Protein AF-A0A7S7SR92-F1 (afdb_monomer_lite)

Structure (mmCIF, N/CA/C/O backbone):
data_AF-A0A7S7SR92-F1
#
_entry.id   AF-A0A7S7SR92-F1
#
loop_
_atom_site.group_PDB
_atom_site.id
_atom_site.type_symbol
_atom_site.label_atom_id
_atom_site.label_alt_id
_atom_site.label_comp_id
_atom_site.label_asym_id
_atom_site.label_entity_id
_atom_site.label_seq_id
_atom_site.pdbx_PDB_ins_code
_atom_site.Cartn_x
_atom_site.Cartn_y
_atom_site.Cartn_z
_atom_site.occupancy
_atom_site.B_iso_or_equiv
_atom_site.auth_seq_id
_atom_site.auth_comp_id
_atom_site.auth_asym_id
_atom_site.auth_atom_id
_atom_site.pdbx_PDB_model_num
ATOM 1 N N . MET A 1 1 ? 98.513 7.587 10.057 1.00 36.66 1 MET A N 1
ATOM 2 C CA . MET A 1 1 ? 97.809 8.837 10.403 1.00 36.66 1 MET A CA 1
ATOM 3 C C . MET A 1 1 ? 96.550 8.837 9.560 1.00 36.66 1 MET A C 1
ATOM 5 O O . MET A 1 1 ? 96.673 8.904 8.348 1.00 36.66 1 MET A O 1
ATOM 9 N N . ASP A 1 2 ? 95.490 8.238 10.099 1.00 38.75 2 ASP A N 1
ATOM 10 C CA . ASP A 1 2 ? 94.336 8.940 10.710 1.00 38.75 2 ASP A CA 1
ATOM 11 C C . ASP A 1 2 ? 93.516 9.697 9.645 1.00 38.75 2 ASP A C 1
ATOM 13 O O . ASP A 1 2 ? 94.085 10.437 8.859 1.00 38.75 2 ASP A O 1
ATOM 17 N N . ALA A 1 3 ? 92.196 9.577 9.529 1.00 37.59 3 ALA A N 1
ATOM 18 C CA . ALA A 1 3 ? 91.208 9.041 10.450 1.00 37.59 3 ALA A CA 1
ATOM 19 C C . ALA A 1 3 ? 89.972 8.504 9.698 1.00 37.59 3 ALA A C 1
ATOM 21 O O . ALA A 1 3 ? 89.700 8.818 8.541 1.00 37.59 3 ALA A O 1
ATOM 22 N N . SER A 1 4 ? 89.251 7.676 10.438 1.00 43.16 4 SER A N 1
ATOM 23 C CA . SER A 1 4 ? 87.912 7.122 10.262 1.00 43.16 4 SER A CA 1
ATOM 24 C C . SER A 1 4 ? 86.845 8.022 9.617 1.00 43.16 4 SER A C 1
ATOM 26 O O . SER A 1 4 ? 86.692 9.184 9.971 1.00 43.16 4 SER A O 1
ATOM 28 N N . HIS A 1 5 ? 85.954 7.406 8.825 1.00 39.53 5 HIS A N 1
ATOM 29 C CA . HIS A 1 5 ? 84.510 7.619 8.994 1.00 39.53 5 HIS A CA 1
ATOM 30 C C . HIS A 1 5 ? 83.666 6.479 8.391 1.00 39.53 5 HIS A C 1
ATOM 32 O O . HIS A 1 5 ? 83.745 6.157 7.211 1.00 39.53 5 HIS A O 1
ATOM 38 N N . ILE A 1 6 ? 82.841 5.873 9.247 1.00 47.59 6 ILE A N 1
ATOM 39 C CA . ILE A 1 6 ? 81.817 4.856 8.962 1.00 47.59 6 ILE A CA 1
ATOM 40 C C . ILE A 1 6 ? 80.535 5.548 8.466 1.00 47.59 6 ILE A C 1
ATOM 42 O O . ILE A 1 6 ? 80.177 6.575 9.047 1.00 47.59 6 ILE A O 1
ATOM 46 N N . LYS A 1 7 ? 79.809 4.952 7.496 1.00 38.38 7 LYS A N 1
ATOM 47 C CA . LYS A 1 7 ? 78.319 4.901 7.414 1.00 38.38 7 LYS A CA 1
ATOM 48 C C . LYS A 1 7 ? 77.835 4.084 6.198 1.00 38.38 7 LYS A C 1
ATOM 50 O O . LYS A 1 7 ? 78.179 4.388 5.066 1.00 38.38 7 LYS A O 1
ATOM 55 N N . SER A 1 8 ? 77.245 2.908 6.452 1.00 38.06 8 SER A N 1
ATOM 56 C CA . SER A 1 8 ? 75.808 2.562 6.291 1.00 38.06 8 SER A CA 1
ATOM 57 C C . SER A 1 8 ? 75.295 2.630 4.842 1.00 38.06 8 SER A C 1
ATOM 59 O O . SER A 1 8 ? 75.105 3.708 4.302 1.00 38.06 8 SER A O 1
ATOM 61 N N . SER A 1 9 ? 75.148 1.503 4.140 1.00 46.69 9 SER A N 1
ATOM 62 C CA . SER A 1 9 ? 73.920 0.682 4.094 1.00 46.69 9 SER A CA 1
ATOM 63 C C . SER A 1 9 ? 72.642 1.481 3.821 1.00 46.69 9 SER A C 1
ATOM 65 O O . SER A 1 9 ? 71.982 1.913 4.765 1.00 46.69 9 SER A O 1
ATOM 67 N N . THR A 1 10 ? 72.214 1.497 2.558 1.00 42.06 10 THR A N 1
ATOM 68 C CA . THR A 1 10 ? 70.801 1.690 2.205 1.00 42.06 10 THR A CA 1
ATOM 69 C C . THR A 1 10 ? 70.461 0.839 0.983 1.00 42.06 10 THR A C 1
ATOM 71 O O . THR A 1 10 ? 70.752 1.180 -0.159 1.00 42.06 10 THR A O 1
ATOM 74 N N . ARG A 1 11 ? 69.873 -0.335 1.246 1.00 43.94 11 ARG A N 1
ATOM 75 C CA . ARG A 1 11 ? 69.051 -1.075 0.284 1.00 43.94 11 ARG A CA 1
ATOM 76 C C . ARG A 1 11 ? 67.765 -0.274 0.090 1.00 43.94 11 ARG A C 1
ATOM 78 O O . ARG A 1 11 ? 66.856 -0.413 0.907 1.00 43.94 11 ARG A O 1
ATOM 85 N N . ASP A 1 12 ? 67.666 0.506 -0.979 1.00 39.56 12 ASP A N 1
ATOM 86 C CA . ASP A 1 12 ? 66.383 1.094 -1.356 1.00 39.56 12 ASP A CA 1
ATOM 87 C C . ASP A 1 12 ? 65.562 0.099 -2.175 1.00 39.56 12 ASP A C 1
ATOM 89 O O . ASP A 1 12 ? 65.771 -0.165 -3.358 1.00 39.56 12 ASP A O 1
ATOM 93 N N . ARG A 1 13 ? 64.612 -0.500 -1.456 1.00 45.62 13 ARG A N 1
ATOM 94 C CA . ARG A 1 13 ? 63.480 -1.254 -1.978 1.00 45.62 13 ARG A CA 1
ATOM 95 C C . ARG A 1 13 ? 62.576 -0.302 -2.762 1.00 45.62 13 ARG A C 1
ATOM 97 O O . ARG A 1 13 ? 61.814 0.454 -2.166 1.00 45.62 13 ARG A O 1
ATOM 104 N N . ALA A 1 14 ? 62.565 -0.420 -4.081 1.00 49.31 14 ALA A N 1
ATOM 105 C CA . ALA A 1 14 ? 61.480 0.104 -4.904 1.00 49.31 14 ALA A CA 1
ATOM 106 C C . ALA A 1 14 ? 61.031 -0.962 -5.913 1.00 49.31 14 ALA A C 1
ATOM 108 O O . ALA A 1 14 ? 61.548 -1.035 -7.021 1.00 49.31 14 ALA A O 1
ATOM 109 N N . PRO A 1 15 ? 60.089 -1.835 -5.511 1.00 46.31 15 PRO A N 1
ATOM 110 C CA . PRO A 1 15 ? 58.964 -2.079 -6.421 1.00 46.31 15 PRO A CA 1
ATOM 111 C C . PRO A 1 15 ? 57.595 -2.076 -5.721 1.00 46.31 15 PRO A C 1
ATOM 113 O O . PRO A 1 15 ? 56.576 -2.327 -6.353 1.00 46.31 15 PRO A O 1
ATOM 116 N N . PHE A 1 16 ? 57.529 -1.774 -4.420 1.00 45.47 16 PHE A N 1
ATOM 117 C CA . PHE A 1 16 ? 56.284 -1.936 -3.657 1.00 45.47 16 PHE A CA 1
ATOM 118 C C . PHE A 1 16 ? 55.274 -0.789 -3.839 1.00 45.47 16 PHE A C 1
ATOM 120 O O . PHE A 1 16 ? 54.090 -0.967 -3.578 1.00 45.47 16 PHE A O 1
ATOM 127 N N . LYS A 1 17 ? 55.711 0.388 -4.312 1.00 43.69 17 LYS A N 1
ATOM 128 C CA . LYS A 1 17 ? 54.824 1.556 -4.466 1.00 43.69 17 LYS A CA 1
ATOM 129 C C . LYS A 1 17 ? 54.039 1.571 -5.783 1.00 43.69 17 LYS A C 1
ATOM 131 O O . LYS A 1 17 ? 52.945 2.119 -5.800 1.00 43.69 17 LYS A O 1
ATOM 136 N N . LEU A 1 18 ? 54.527 0.929 -6.853 1.00 44.00 18 LEU A N 1
ATOM 137 C CA . LEU A 1 18 ? 53.783 0.871 -8.122 1.00 44.00 18 LEU A CA 1
ATOM 138 C C . LEU A 1 18 ? 52.602 -0.112 -8.064 1.00 44.00 18 LEU A C 1
ATOM 140 O O . LEU A 1 18 ? 51.533 0.196 -8.582 1.00 44.00 18 LEU A O 1
ATOM 144 N N . GLY A 1 19 ? 52.761 -1.258 -7.390 1.00 43.12 19 GLY A N 1
ATOM 145 C CA . GLY A 1 19 ? 51.694 -2.261 -7.268 1.00 43.12 19 GLY A CA 1
ATOM 146 C C . GLY A 1 19 ? 50.485 -1.770 -6.464 1.00 43.12 19 GLY A C 1
ATOM 147 O O . GLY A 1 19 ? 49.347 -2.046 -6.831 1.00 43.12 19 GLY A O 1
ATOM 148 N N . VAL A 1 20 ? 50.720 -0.975 -5.415 1.00 50.72 20 VAL A N 1
ATOM 149 C CA . VAL A 1 20 ? 49.649 -0.396 -4.586 1.00 50.72 20 VAL A CA 1
ATOM 150 C C . VAL A 1 20 ? 48.894 0.707 -5.334 1.00 50.72 20 VAL A C 1
ATOM 152 O O . VAL A 1 20 ? 47.673 0.774 -5.239 1.00 50.72 20 VAL A O 1
ATOM 155 N N . ILE A 1 21 ? 49.586 1.527 -6.133 1.00 51.56 21 ILE A N 1
ATOM 156 C CA . ILE A 1 21 ? 48.940 2.577 -6.938 1.00 51.56 21 ILE A CA 1
ATOM 157 C C . ILE A 1 21 ? 48.104 1.964 -8.071 1.00 51.56 21 ILE A C 1
ATOM 159 O O . ILE A 1 21 ? 46.996 2.431 -8.323 1.00 51.56 21 ILE A O 1
ATOM 163 N N . LEU A 1 22 ? 48.570 0.881 -8.704 1.00 45.84 22 LEU A N 1
ATOM 164 C CA . LEU A 1 22 ? 47.806 0.188 -9.748 1.00 45.84 22 LEU A CA 1
ATOM 165 C C . LEU A 1 22 ? 46.577 -0.550 -9.178 1.00 45.84 22 LEU A C 1
ATOM 167 O O . LEU A 1 22 ? 45.514 -0.536 -9.795 1.00 45.84 22 LEU A O 1
ATOM 171 N N . ALA A 1 23 ? 46.692 -1.135 -7.979 1.00 50.59 23 ALA A N 1
ATOM 172 C CA . ALA A 1 23 ? 45.567 -1.757 -7.278 1.00 50.59 23 ALA A CA 1
ATOM 173 C C . ALA A 1 23 ? 44.529 -0.724 -6.800 1.00 50.59 23 ALA A C 1
ATOM 175 O O . ALA A 1 23 ? 43.332 -0.977 -6.914 1.00 50.59 23 ALA A O 1
ATOM 176 N N . LEU A 1 24 ? 44.960 0.460 -6.340 1.00 46.41 24 LEU A N 1
ATOM 177 C CA . LEU A 1 24 ? 44.044 1.565 -6.033 1.00 46.41 24 LEU A CA 1
ATOM 178 C C . LEU A 1 24 ? 43.385 2.130 -7.293 1.00 46.41 24 LEU A C 1
ATOM 180 O O . LEU A 1 24 ? 42.192 2.395 -7.265 1.00 46.41 24 LEU A O 1
ATOM 184 N N . ALA A 1 25 ? 44.107 2.269 -8.407 1.00 49.09 25 ALA A N 1
ATOM 185 C CA . ALA A 1 25 ? 43.519 2.729 -9.664 1.00 49.09 25 ALA A CA 1
ATOM 186 C C . ALA A 1 25 ? 42.473 1.736 -10.204 1.00 49.09 25 ALA A C 1
ATOM 188 O O . ALA A 1 25 ? 41.423 2.164 -10.672 1.00 49.09 25 ALA A O 1
ATOM 189 N N . LEU A 1 26 ? 42.701 0.423 -10.073 1.00 46.62 26 LEU A N 1
ATOM 190 C CA . LEU A 1 26 ? 41.720 -0.608 -10.435 1.00 46.62 26 LEU A CA 1
ATOM 191 C C . LEU A 1 26 ? 40.552 -0.711 -9.441 1.00 46.62 26 LEU A C 1
ATOM 193 O O . LEU A 1 26 ? 39.445 -1.022 -9.865 1.00 46.62 26 LEU A O 1
ATOM 197 N N . LEU A 1 27 ? 40.747 -0.396 -8.157 1.00 44.44 27 LEU A N 1
ATOM 198 C CA . LEU A 1 27 ? 39.650 -0.243 -7.189 1.00 44.44 27 LEU A CA 1
ATOM 199 C C . LEU A 1 27 ? 38.845 1.041 -7.423 1.00 44.44 27 LEU A C 1
ATOM 201 O O . LEU A 1 27 ? 37.636 1.036 -7.226 1.00 44.44 27 LEU A O 1
ATOM 205 N N . ILE A 1 28 ? 39.479 2.114 -7.897 1.00 45.03 28 ILE A N 1
ATOM 206 C CA . ILE A 1 28 ? 38.801 3.365 -8.250 1.00 45.03 28 ILE A CA 1
ATOM 207 C C . ILE A 1 28 ? 38.055 3.207 -9.580 1.00 45.03 28 ILE A C 1
ATOM 209 O O . ILE A 1 28 ? 36.919 3.646 -9.657 1.00 45.03 28 ILE A O 1
ATOM 213 N N . LEU A 1 29 ? 38.606 2.512 -10.585 1.00 40.62 29 LEU A N 1
ATOM 214 C CA . LEU A 1 29 ? 37.919 2.207 -11.855 1.00 40.62 29 LEU A CA 1
ATOM 215 C C . LEU A 1 29 ? 36.874 1.081 -11.734 1.00 40.62 29 LEU A C 1
ATOM 217 O O . LEU A 1 29 ? 35.829 1.149 -12.379 1.00 40.62 29 LEU A O 1
ATOM 221 N N . GLY A 1 30 ? 37.123 0.063 -10.906 1.00 33.78 30 GLY A N 1
ATOM 222 C CA . GLY A 1 30 ? 36.162 -1.000 -10.588 1.00 33.78 30 GLY A CA 1
ATOM 223 C C . GLY A 1 30 ? 35.045 -0.524 -9.656 1.00 33.78 30 GLY A C 1
ATOM 224 O O . GLY A 1 30 ? 33.891 -0.894 -9.848 1.00 33.78 30 GLY A O 1
ATOM 225 N N . GLY A 1 31 ? 35.366 0.370 -8.715 1.00 31.25 31 GLY A N 1
ATOM 226 C CA . GLY A 1 31 ? 34.405 1.077 -7.867 1.00 31.25 31 GLY A CA 1
ATOM 227 C C . GLY A 1 31 ? 33.591 2.123 -8.632 1.00 31.25 31 GLY A C 1
ATOM 228 O O . GLY A 1 31 ? 32.396 2.241 -8.389 1.00 31.25 31 GLY A O 1
ATOM 229 N N . PHE A 1 32 ? 34.176 2.795 -9.634 1.00 32.97 32 PHE A N 1
ATOM 230 C CA . PHE A 1 32 ? 33.434 3.684 -10.543 1.00 32.97 32 PHE A CA 1
ATOM 231 C C . PHE A 1 32 ? 32.440 2.939 -11.441 1.00 32.97 32 PHE A C 1
ATOM 233 O O . PHE A 1 32 ? 31.473 3.537 -11.894 1.00 32.97 32 PHE A O 1
ATOM 240 N N . ARG A 1 33 ? 32.631 1.634 -11.692 1.00 34.94 33 ARG A N 1
ATOM 241 C CA . ARG A 1 33 ? 31.616 0.812 -12.376 1.00 34.94 33 ARG A CA 1
ATOM 242 C C . ARG A 1 33 ? 30.514 0.285 -11.454 1.00 34.94 33 ARG A C 1
ATOM 244 O O . ARG A 1 33 ? 29.489 -0.144 -11.963 1.00 34.94 33 ARG A O 1
ATOM 251 N N . LEU A 1 34 ? 30.693 0.362 -10.135 1.00 35.59 34 LEU A N 1
ATOM 252 C CA . LEU A 1 34 ? 29.638 0.145 -9.130 1.00 35.59 34 LEU A CA 1
ATOM 253 C C . LEU A 1 34 ? 28.902 1.443 -8.751 1.00 35.59 34 LEU A C 1
ATOM 255 O O . LEU A 1 34 ? 27.940 1.403 -7.993 1.00 35.59 34 LEU A O 1
ATOM 259 N N . TRP A 1 35 ? 29.338 2.569 -9.318 1.00 32.62 35 TRP A N 1
ATOM 260 C CA . TRP A 1 35 ? 28.662 3.864 -9.323 1.00 32.62 35 TRP A CA 1
ATOM 261 C C . TRP A 1 35 ? 28.333 4.239 -10.776 1.00 32.62 35 TRP A C 1
ATOM 263 O O . TRP A 1 35 ? 28.605 5.342 -11.243 1.00 32.62 35 TRP A O 1
ATOM 273 N N . GLN A 1 36 ? 27.797 3.281 -11.542 1.00 33.03 36 GLN A N 1
ATOM 274 C CA . GLN A 1 36 ? 26.943 3.689 -12.647 1.00 33.03 36 GLN A CA 1
ATOM 275 C C . GLN A 1 36 ? 25.767 4.396 -11.985 1.00 33.03 36 GLN A C 1
ATOM 277 O O . GLN A 1 36 ? 25.010 3.753 -11.261 1.00 33.03 36 GLN A O 1
ATOM 282 N N . ASP A 1 37 ? 25.658 5.708 -12.202 1.00 37.25 37 ASP A N 1
ATOM 283 C CA . ASP A 1 37 ? 24.366 6.378 -12.216 1.00 37.25 37 ASP A CA 1
ATOM 284 C C . ASP A 1 37 ? 23.442 5.451 -13.004 1.00 37.25 37 ASP A C 1
ATOM 286 O O . ASP A 1 37 ? 23.566 5.338 -14.231 1.00 37.25 37 ASP A O 1
ATOM 290 N N . GLU A 1 38 ? 22.605 4.685 -12.299 1.00 38.19 38 GLU A N 1
ATOM 291 C CA . GLU A 1 38 ? 21.569 3.933 -12.976 1.00 38.19 38 GLU A CA 1
ATOM 292 C C . GLU A 1 38 ? 20.810 4.971 -13.806 1.00 38.19 38 GLU A C 1
ATOM 294 O O . GLU A 1 38 ? 20.432 6.019 -13.264 1.00 38.19 38 GLU A O 1
ATOM 299 N N . PRO A 1 39 ? 20.654 4.759 -15.128 1.00 34.97 39 PRO A N 1
ATOM 300 C CA . PRO A 1 39 ? 19.880 5.683 -15.940 1.00 34.97 39 PRO A CA 1
ATOM 301 C C . PRO A 1 39 ? 18.544 5.853 -15.234 1.00 34.97 39 PRO A C 1
ATOM 303 O O . PRO A 1 39 ? 17.918 4.844 -14.931 1.00 34.97 39 PRO A O 1
ATOM 306 N N . SER A 1 40 ? 18.160 7.095 -14.918 1.00 41.00 40 SER A N 1
ATOM 307 C CA . SER A 1 40 ? 17.017 7.419 -14.059 1.00 41.00 40 SER A CA 1
ATOM 308 C C . SER A 1 40 ? 15.801 6.564 -14.425 1.00 41.00 40 SER A C 1
ATOM 310 O O . SER A 1 40 ? 15.066 6.883 -15.366 1.00 41.00 40 SER A O 1
ATOM 312 N N . THR A 1 41 ? 15.604 5.453 -13.722 1.00 39.81 41 THR A N 1
ATOM 313 C CA . THR A 1 41 ? 14.540 4.510 -14.044 1.00 39.81 41 THR A CA 1
ATOM 314 C C . THR A 1 41 ? 13.210 5.182 -13.640 1.00 39.81 41 THR A C 1
ATOM 316 O O . THR A 1 41 ? 13.164 6.133 -12.861 1.00 39.81 41 THR A O 1
ATOM 319 N N . GLY A 1 42 ? 12.110 4.903 -14.326 1.00 50.44 42 GLY A N 1
ATOM 320 C CA . GLY A 1 42 ? 10.871 5.683 -14.188 1.00 50.44 42 GLY A CA 1
ATOM 321 C C . GLY A 1 42 ? 10.140 5.443 -12.867 1.00 50.44 42 GLY A C 1
ATOM 322 O O . GLY A 1 42 ? 9.945 4.293 -12.530 1.00 50.44 42 GLY A O 1
ATOM 323 N N . GLY A 1 43 ? 9.689 6.506 -12.181 1.00 61.00 43 GLY A N 1
ATOM 324 C CA . GLY A 1 43 ? 8.832 6.469 -10.978 1.00 61.00 43 GLY A CA 1
ATOM 325 C C . GLY A 1 43 ? 7.734 5.391 -10.988 1.00 61.00 43 GLY A C 1
ATOM 326 O O . GLY A 1 43 ? 7.113 5.170 -12.024 1.00 61.00 43 GLY A O 1
ATOM 327 N N . ALA A 1 44 ? 7.439 4.781 -9.833 1.00 76.25 44 ALA A N 1
ATOM 328 C CA . ALA A 1 44 ? 6.291 3.899 -9.638 1.00 76.25 44 ALA A CA 1
ATOM 329 C C . ALA A 1 44 ? 5.231 4.601 -8.783 1.00 76.25 44 ALA A C 1
ATOM 331 O O . ALA A 1 44 ? 5.553 5.252 -7.787 1.00 76.25 44 ALA A O 1
ATOM 332 N N . VAL A 1 45 ? 3.967 4.450 -9.167 1.00 80.50 45 VAL A N 1
ATOM 333 C CA . VAL A 1 45 ? 2.808 4.839 -8.362 1.00 80.50 45 VAL A CA 1
ATOM 334 C C . VAL A 1 45 ? 2.536 3.731 -7.355 1.00 80.50 45 VAL A C 1
ATOM 336 O O . VAL A 1 45 ? 2.544 2.556 -7.720 1.00 80.50 45 VAL A O 1
ATOM 339 N N . LEU A 1 46 ? 2.299 4.087 -6.093 1.00 83.94 46 LEU A N 1
ATOM 340 C CA . LEU A 1 46 ? 1.984 3.112 -5.052 1.00 83.94 46 LEU A CA 1
ATOM 341 C C . LEU A 1 46 ? 0.483 3.128 -4.772 1.00 83.94 46 LEU A C 1
ATOM 343 O O . LEU A 1 46 ? -0.106 4.182 -4.522 1.00 83.94 46 LEU A O 1
ATOM 347 N N . ASN A 1 47 ? -0.128 1.951 -4.795 1.00 87.44 47 ASN A N 1
ATOM 348 C CA . ASN A 1 47 ? -1.531 1.749 -4.480 1.00 87.44 47 ASN A CA 1
ATOM 349 C C . ASN A 1 47 ? -1.668 0.786 -3.303 1.00 87.44 47 ASN A C 1
ATOM 351 O O . ASN A 1 47 ? -1.026 -0.263 -3.280 1.00 87.44 47 ASN A O 1
ATOM 355 N N . PHE A 1 48 ? -2.532 1.122 -2.355 1.00 90.88 48 PHE A N 1
ATOM 356 C CA . PHE A 1 48 ? -2.754 0.350 -1.139 1.00 90.88 48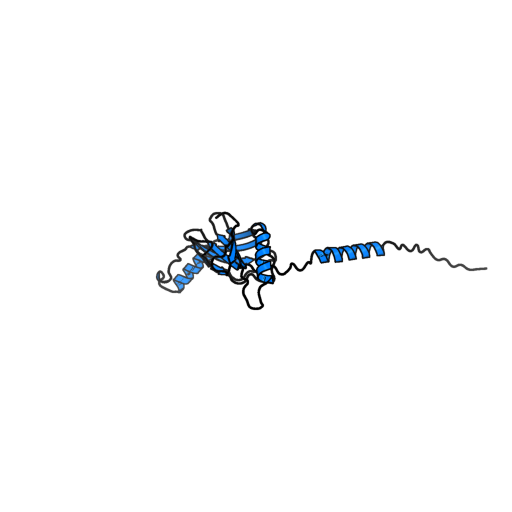 PHE A CA 1
ATOM 357 C C . PHE A 1 48 ? -4.212 -0.064 -1.055 1.00 90.88 48 PHE A C 1
ATOM 359 O O . PHE A 1 48 ? -5.122 0.745 -1.236 1.00 90.88 48 PHE A O 1
ATOM 366 N N . THR A 1 49 ? -4.443 -1.340 -0.793 1.00 93.06 49 THR A N 1
ATOM 367 C CA . THR A 1 49 ? -5.790 -1.900 -0.719 1.00 93.06 49 THR A CA 1
ATOM 368 C C . THR A 1 49 ? -5.815 -3.099 0.219 1.00 93.06 49 THR A C 1
ATOM 370 O O . THR A 1 49 ? -4.772 -3.599 0.647 1.00 93.06 49 THR A O 1
ATOM 373 N N . SER A 1 50 ? -7.011 -3.568 0.549 1.00 94.00 50 SER A N 1
ATOM 374 C CA . SER A 1 50 ? -7.217 -4.716 1.421 1.00 94.00 50 SER A CA 1
ATOM 375 C C . SER A 1 50 ? -8.294 -5.619 0.842 1.00 94.00 50 SER A C 1
ATOM 377 O O . SER A 1 50 ? -9.319 -5.133 0.369 1.00 94.00 50 SER A O 1
ATOM 379 N N . THR A 1 51 ? -8.091 -6.929 0.921 1.00 94.00 51 THR A N 1
ATOM 380 C CA . THR A 1 51 ? -9.154 -7.927 0.740 1.00 94.00 51 THR A CA 1
ATOM 381 C C . THR A 1 51 ? -9.666 -8.450 2.082 1.00 94.00 51 THR A C 1
ATOM 383 O O . THR A 1 51 ? -10.640 -9.196 2.117 1.00 94.00 51 THR A O 1
ATOM 386 N N . VAL A 1 52 ? -9.076 -8.021 3.205 1.00 93.50 52 VAL A N 1
ATOM 387 C CA . VAL A 1 52 ? -9.502 -8.432 4.549 1.00 93.50 52 VAL A CA 1
ATOM 388 C C . VAL A 1 52 ? -10.892 -7.854 4.849 1.00 93.50 52 VAL A C 1
ATOM 390 O O . VAL A 1 52 ? -11.038 -6.626 4.855 1.00 93.50 52 VAL A O 1
ATOM 393 N N . PRO A 1 53 ? -11.912 -8.698 5.091 1.00 91.81 53 PRO A N 1
ATOM 394 C CA . PRO A 1 53 ? -13.269 -8.236 5.369 1.00 91.81 53 PRO A CA 1
ATOM 395 C C . PRO A 1 53 ? -13.351 -7.541 6.731 1.00 91.81 53 PRO A C 1
ATOM 397 O O . PRO A 1 53 ? -12.589 -7.855 7.646 1.00 91.81 53 PRO A O 1
ATOM 400 N N . ASP A 1 54 ? -14.284 -6.596 6.859 1.00 93.25 54 ASP A N 1
ATOM 401 C CA . ASP A 1 54 ? -14.628 -5.892 8.107 1.00 93.25 54 ASP A CA 1
ATOM 402 C C . ASP A 1 54 ? -13.452 -5.194 8.820 1.00 93.25 54 ASP A C 1
ATOM 404 O O . ASP A 1 54 ? -13.485 -4.914 10.028 1.00 93.25 54 ASP A O 1
ATOM 408 N N . LYS A 1 55 ? -12.382 -4.904 8.069 1.00 94.19 55 LYS A N 1
ATOM 409 C CA . LYS A 1 55 ? -11.186 -4.220 8.559 1.00 94.19 55 LYS A CA 1
ATOM 410 C C . LYS A 1 55 ? -10.860 -2.987 7.733 1.00 94.19 55 LYS A C 1
ATOM 412 O O . LYS A 1 55 ? -10.943 -2.976 6.506 1.00 94.19 55 LYS A O 1
ATOM 417 N N . ARG A 1 56 ? -10.410 -1.959 8.443 1.00 93.56 56 ARG A N 1
ATOM 418 C CA . ARG A 1 56 ? -9.673 -0.823 7.901 1.00 93.56 56 ARG A CA 1
ATOM 419 C C . ARG A 1 56 ? -8.210 -0.997 8.279 1.00 93.56 56 ARG A C 1
ATOM 421 O O . ARG A 1 56 ? -7.897 -1.160 9.458 1.00 93.56 56 ARG A O 1
ATOM 428 N N . ILE A 1 57 ? -7.337 -0.945 7.287 1.00 94.25 57 ILE A N 1
ATOM 429 C CA . ILE A 1 57 ? -5.893 -0.916 7.486 1.00 94.25 57 ILE A CA 1
ATOM 430 C C . ILE A 1 57 ? -5.487 0.543 7.650 1.00 94.25 57 ILE A C 1
ATOM 432 O O . ILE A 1 57 ? -5.800 1.361 6.788 1.00 94.25 57 ILE A O 1
ATOM 436 N N . GLU A 1 58 ? -4.811 0.866 8.746 1.00 92.31 58 GLU A N 1
ATOM 437 C CA . GLU A 1 58 ? -4.186 2.172 8.965 1.00 92.31 58 GLU A CA 1
ATOM 438 C C . GLU A 1 58 ? -2.672 1.992 8.936 1.00 92.31 58 GLU A C 1
ATOM 440 O O . GLU A 1 58 ? -2.110 1.335 9.816 1.00 92.31 58 GLU A O 1
ATOM 445 N N . ILE A 1 59 ? -2.010 2.562 7.930 1.00 91.56 59 ILE A N 1
ATOM 446 C CA . ILE A 1 59 ? -0.552 2.507 7.824 1.00 91.56 59 ILE A CA 1
ATOM 447 C C . ILE A 1 59 ? 0.036 3.641 8.660 1.00 91.56 59 ILE A C 1
ATOM 449 O O . ILE A 1 59 ? -0.109 4.812 8.325 1.00 91.56 59 ILE A O 1
ATOM 453 N N . SER A 1 60 ? 0.764 3.283 9.715 1.00 89.75 60 SER A N 1
ATOM 454 C CA . SER A 1 60 ? 1.470 4.239 10.571 1.00 89.75 60 SER A CA 1
ATOM 455 C C . SER A 1 60 ? 2.804 4.677 9.964 1.00 89.75 60 SER A C 1
ATOM 457 O O . SER A 1 60 ? 3.236 5.812 10.154 1.00 89.75 60 SER A O 1
ATOM 459 N N . SER A 1 61 ? 3.498 3.780 9.253 1.00 88.75 61 SER A N 1
ATOM 460 C CA . SER A 1 61 ? 4.692 4.139 8.482 1.00 88.75 61 SER A CA 1
ATOM 461 C C . SER A 1 61 ? 5.002 3.127 7.384 1.00 88.75 61 SER A C 1
ATOM 463 O O . SER A 1 61 ? 4.635 1.955 7.478 1.00 88.75 61 SER A O 1
ATOM 465 N N . ALA A 1 62 ? 5.723 3.591 6.370 1.00 87.75 62 ALA A N 1
ATOM 466 C CA . ALA A 1 62 ? 6.321 2.770 5.331 1.00 87.75 62 ALA A CA 1
ATOM 467 C C . ALA A 1 62 ? 7.749 3.266 5.079 1.00 87.75 62 ALA A C 1
ATOM 469 O O . ALA A 1 62 ? 7.964 4.481 5.030 1.00 87.75 62 ALA A O 1
ATOM 470 N N . ARG A 1 63 ? 8.726 2.361 4.951 1.00 86.62 63 ARG A N 1
ATOM 471 C CA . ARG A 1 63 ? 10.146 2.709 4.752 1.00 86.62 63 ARG A CA 1
ATOM 472 C C . ARG A 1 63 ? 10.817 1.810 3.725 1.00 86.62 63 ARG A C 1
ATOM 474 O O . ARG A 1 63 ? 10.490 0.628 3.641 1.00 86.62 63 ARG A O 1
ATOM 481 N N . ASP A 1 64 ? 11.748 2.365 2.960 1.00 84.94 64 ASP A N 1
ATOM 482 C CA . ASP A 1 64 ? 12.548 1.609 1.991 1.00 84.94 64 ASP A CA 1
ATOM 483 C C . ASP A 1 64 ? 13.786 0.953 2.631 1.00 84.94 64 ASP A C 1
ATOM 485 O O . ASP A 1 64 ? 14.019 1.045 3.842 1.00 84.94 64 ASP A O 1
ATOM 489 N N . GLN A 1 65 ? 14.621 0.320 1.800 1.00 82.50 65 GLN A N 1
ATOM 490 C CA . GLN A 1 65 ? 15.863 -0.316 2.241 1.00 82.50 65 GLN A CA 1
ATOM 491 C C . GLN A 1 65 ? 16.903 0.619 2.868 1.00 82.50 65 GLN A C 1
ATOM 493 O O . GLN A 1 65 ? 17.752 0.152 3.631 1.00 82.50 65 GLN A O 1
ATOM 498 N N . ALA A 1 66 ? 16.858 1.914 2.555 1.00 81.12 66 ALA A N 1
ATOM 499 C CA . ALA A 1 66 ? 17.714 2.930 3.159 1.00 81.12 66 ALA A CA 1
ATOM 500 C C . ALA A 1 66 ? 17.102 3.500 4.454 1.00 81.12 66 ALA A C 1
ATOM 502 O O . ALA A 1 66 ? 17.715 4.342 5.112 1.00 81.12 66 ALA A O 1
ATOM 503 N N . GLY A 1 67 ? 15.907 3.038 4.839 1.00 82.06 67 GLY A N 1
ATOM 504 C CA . GLY A 1 67 ? 15.144 3.561 5.965 1.00 82.06 67 GLY A CA 1
ATOM 505 C C . GLY A 1 67 ? 14.458 4.893 5.661 1.00 82.06 67 GLY A C 1
ATOM 506 O O . GLY A 1 67 ? 13.943 5.524 6.589 1.00 82.06 67 GLY A O 1
ATOM 507 N N . LEU A 1 68 ? 14.441 5.326 4.396 1.00 81.25 68 LEU A N 1
ATOM 508 C CA . LEU A 1 68 ? 13.767 6.550 3.990 1.00 81.25 68 LEU A CA 1
ATOM 509 C C . LEU A 1 68 ? 12.254 6.333 4.076 1.00 81.25 68 LEU A C 1
ATOM 511 O O . LEU A 1 68 ? 11.744 5.331 3.564 1.00 81.25 68 LEU A O 1
ATOM 515 N N . PRO A 1 69 ? 11.519 7.238 4.744 1.00 78.25 69 PRO A N 1
ATOM 516 C CA . PRO A 1 69 ? 10.079 7.112 4.846 1.00 78.25 69 PRO A CA 1
ATOM 517 C C . PRO A 1 69 ? 9.421 7.406 3.497 1.00 78.25 69 PRO A C 1
ATOM 519 O O . PRO A 1 69 ? 9.763 8.378 2.822 1.00 78.25 69 PRO A O 1
ATOM 522 N 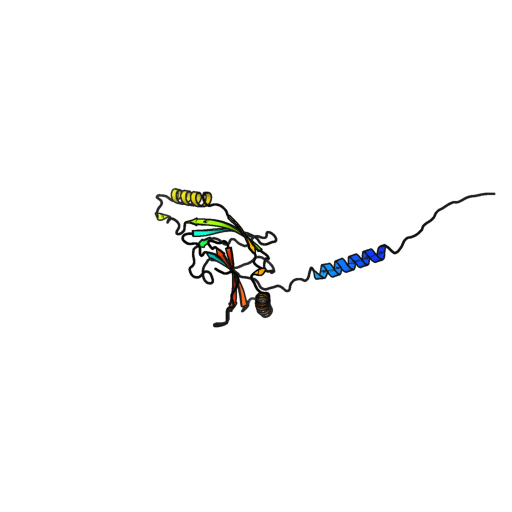N . PHE A 1 70 ? 8.415 6.611 3.149 1.00 74.75 70 PHE A N 1
ATOM 523 C CA . PHE A 1 70 ? 7.419 7.016 2.164 1.00 74.75 70 PHE A CA 1
ATOM 524 C C . PHE A 1 70 ? 6.487 8.062 2.794 1.00 74.75 70 PHE A C 1
ATOM 526 O O . PHE A 1 70 ? 6.374 8.157 4.020 1.00 74.75 70 PHE A O 1
ATOM 533 N N . ALA A 1 71 ? 5.809 8.857 1.962 1.00 67.94 71 ALA A N 1
ATOM 534 C CA . ALA A 1 71 ? 4.757 9.745 2.452 1.00 67.94 71 ALA A CA 1
ATOM 535 C C . ALA A 1 71 ? 3.657 8.946 3.198 1.00 67.94 71 ALA A C 1
ATOM 537 O O . ALA A 1 71 ? 3.559 7.724 3.090 1.00 67.94 71 ALA A O 1
ATOM 538 N N . HIS A 1 72 ? 2.848 9.621 4.014 1.00 67.88 72 HIS A N 1
ATOM 539 C CA . HIS A 1 72 ? 1.848 8.939 4.836 1.00 67.88 72 HIS A CA 1
ATOM 540 C C . HIS A 1 72 ? 0.762 8.303 3.951 1.00 67.88 72 HIS A C 1
ATOM 542 O O . HIS A 1 72 ? 0.059 9.015 3.237 1.00 67.88 72 HIS A O 1
ATOM 548 N N . ALA A 1 73 ? 0.616 6.976 4.012 1.00 65.38 73 ALA A N 1
ATOM 549 C CA . ALA A 1 73 ? -0.321 6.229 3.167 1.00 65.38 73 ALA A CA 1
ATOM 550 C C . ALA A 1 73 ? -1.786 6.321 3.608 1.00 65.38 73 ALA A C 1
ATOM 552 O O . ALA A 1 73 ? -2.684 5.990 2.836 1.00 65.38 73 ALA A O 1
ATOM 553 N N . GLY A 1 74 ? -2.031 6.812 4.826 1.00 80.69 74 GLY A N 1
ATOM 554 C CA . GLY A 1 74 ? -3.373 6.936 5.388 1.00 80.69 74 GLY A CA 1
ATOM 555 C C . GLY A 1 74 ? -3.994 5.571 5.675 1.00 80.69 74 GLY A C 1
ATOM 556 O O . GLY A 1 74 ? -3.301 4.628 6.069 1.00 80.69 74 GLY A O 1
ATOM 557 N N . SER A 1 75 ? -5.305 5.467 5.457 1.00 87.75 75 SER A N 1
ATOM 558 C CA . SER A 1 75 ? -6.050 4.221 5.614 1.00 87.75 75 SER A CA 1
ATOM 559 C C . SER A 1 75 ? -6.933 3.863 4.433 1.00 87.75 75 SER A C 1
ATOM 561 O O . SER A 1 75 ? -7.386 4.705 3.659 1.00 87.75 75 SER A O 1
ATOM 563 N N . PHE A 1 76 ? -7.200 2.565 4.330 1.00 90.81 76 PHE A N 1
ATOM 564 C CA . PHE A 1 76 ? -8.040 1.951 3.310 1.00 90.81 76 PHE A CA 1
ATOM 565 C C . PHE A 1 76 ? -8.803 0.768 3.910 1.00 90.81 76 PHE A C 1
ATOM 567 O O . PHE A 1 76 ? -8.452 0.238 4.965 1.00 90.81 76 PHE A O 1
ATOM 574 N N . HIS A 1 77 ? -9.886 0.375 3.253 1.00 89.44 77 HIS A N 1
ATOM 575 C CA . HIS A 1 77 ? -10.757 -0.722 3.671 1.00 89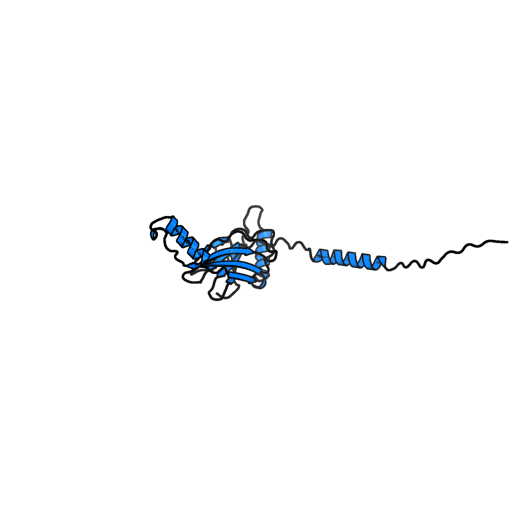.44 77 HIS A CA 1
ATOM 576 C C . HIS A 1 77 ? -10.864 -1.765 2.557 1.00 89.44 77 HIS A C 1
ATOM 578 O O . HIS A 1 77 ? -10.208 -1.649 1.519 1.00 89.44 77 HIS A O 1
ATOM 584 N N . HIS A 1 78 ? -11.664 -2.795 2.815 1.00 90.12 78 HIS A N 1
ATOM 585 C CA . HIS A 1 78 ? -11.944 -3.868 1.875 1.00 90.12 78 HIS A CA 1
ATOM 586 C C . HIS A 1 78 ? -12.331 -3.346 0.478 1.00 90.12 78 HIS A C 1
ATOM 588 O O . HIS A 1 78 ? -13.152 -2.436 0.356 1.00 90.12 78 HIS A O 1
ATOM 594 N N . SER A 1 79 ? -11.767 -3.949 -0.568 1.00 89.50 79 SER A N 1
ATOM 595 C CA . SER A 1 79 ? -12.119 -3.681 -1.960 1.00 89.50 79 SER A CA 1
ATOM 596 C C . SER A 1 79 ? -12.263 -4.984 -2.744 1.00 89.50 79 SER A C 1
ATOM 598 O O . SER A 1 79 ? -11.313 -5.760 -2.834 1.00 89.50 79 SER A O 1
ATOM 600 N N . ASP A 1 80 ? -13.414 -5.160 -3.399 1.00 87.00 80 ASP A N 1
ATOM 601 C CA . ASP A 1 80 ? -13.676 -6.286 -4.312 1.00 87.00 80 ASP A CA 1
ATOM 602 C C . ASP A 1 80 ? -12.793 -6.246 -5.574 1.00 87.00 80 ASP A C 1
ATOM 604 O O . ASP A 1 80 ? -12.661 -7.233 -6.295 1.00 87.00 80 ASP A O 1
ATOM 608 N N . ASN A 1 81 ? -12.185 -5.091 -5.866 1.00 88.31 81 ASN A N 1
ATOM 609 C CA . ASN A 1 81 ? -11.320 -4.885 -7.022 1.00 88.31 81 ASN A CA 1
ATOM 610 C C . ASN A 1 81 ? -9.990 -4.245 -6.588 1.00 88.31 81 ASN A C 1
ATOM 612 O O . ASN A 1 81 ? -9.758 -3.058 -6.835 1.00 88.31 81 ASN A O 1
ATOM 616 N N . PRO A 1 82 ? -9.086 -5.016 -5.958 1.00 85.44 82 PRO A N 1
ATOM 617 C CA . PRO A 1 82 ? -7.868 -4.482 -5.350 1.00 85.44 82 PRO A CA 1
ATOM 618 C C . PRO A 1 82 ? -6.896 -3.850 -6.366 1.00 85.44 82 PRO A C 1
ATOM 620 O O . PRO A 1 82 ? -6.084 -2.997 -6.012 1.00 85.44 82 PRO A O 1
ATOM 623 N N . MET A 1 83 ? -7.002 -4.206 -7.649 1.00 87.06 83 MET A N 1
ATOM 624 C CA . MET A 1 83 ? -6.179 -3.620 -8.715 1.00 87.06 83 MET A CA 1
ATOM 625 C C . MET A 1 83 ? -6.701 -2.271 -9.231 1.00 87.06 83 MET A C 1
ATOM 627 O O . MET A 1 83 ? -5.969 -1.578 -9.933 1.00 87.06 83 MET A O 1
ATOM 631 N N . ASN A 1 84 ? -7.946 -1.886 -8.927 1.00 80.94 84 ASN A N 1
ATOM 632 C CA . ASN A 1 84 ? -8.533 -0.620 -9.396 1.00 80.94 84 ASN A CA 1
ATOM 633 C C . ASN A 1 84 ? -9.236 0.186 -8.286 1.00 80.94 84 ASN A C 1
ATOM 635 O O . ASN A 1 84 ? -9.860 1.204 -8.574 1.00 80.94 84 ASN A O 1
ATOM 639 N N . GLY A 1 85 ? -9.153 -0.267 -7.036 1.00 76.38 85 GLY A N 1
ATOM 640 C CA . GLY A 1 85 ? -9.655 0.423 -5.853 1.00 76.38 85 GLY A CA 1
ATOM 641 C C . GLY A 1 85 ? -8.560 0.670 -4.815 1.00 76.38 85 GLY A C 1
ATOM 642 O O . GLY A 1 85 ? -7.381 0.381 -5.035 1.00 76.38 85 GLY A O 1
ATOM 643 N N . GLY A 1 86 ? -8.978 1.172 -3.654 1.00 80.56 86 GLY A N 1
ATOM 644 C CA . GLY A 1 86 ? -8.099 1.452 -2.520 1.00 80.56 86 GLY A CA 1
ATOM 645 C C . GLY A 1 86 ? -7.656 2.912 -2.432 1.00 80.56 86 GLY A C 1
ATOM 646 O O . GLY A 1 86 ? -8.308 3.813 -2.961 1.00 80.56 86 GLY A O 1
ATOM 647 N N . ALA A 1 87 ? -6.561 3.135 -1.713 1.00 80.38 87 ALA A N 1
ATOM 648 C CA . ALA A 1 87 ? -5.926 4.434 -1.551 1.00 80.38 87 ALA A CA 1
ATOM 649 C C . ALA A 1 87 ? -4.663 4.495 -2.415 1.00 80.38 87 ALA A C 1
ATOM 651 O O . ALA A 1 87 ? -3.769 3.657 -2.296 1.00 80.38 87 ALA A O 1
ATOM 652 N N . THR A 1 88 ? -4.573 5.501 -3.280 1.00 72.06 88 THR A N 1
ATOM 653 C CA . THR A 1 88 ? -3.386 5.737 -4.105 1.00 72.06 88 THR A CA 1
ATOM 654 C C . THR A 1 88 ? -2.534 6.825 -3.475 1.00 72.06 88 THR A C 1
ATOM 656 O O . THR A 1 88 ? -3.034 7.901 -3.143 1.00 72.06 88 THR A O 1
ATOM 659 N N . MET A 1 89 ? -1.232 6.581 -3.368 1.00 66.62 89 MET A N 1
ATOM 660 C CA . MET A 1 89 ? -0.271 7.636 -3.088 1.00 66.62 89 MET A CA 1
ATOM 661 C C . MET A 1 89 ? 0.469 8.027 -4.361 1.00 66.62 89 MET A C 1
ATOM 663 O O . MET A 1 89 ? 1.220 7.239 -4.942 1.00 66.62 89 MET A O 1
ATOM 667 N N . GLY A 1 90 ? 0.306 9.287 -4.752 1.00 51.41 90 GLY A N 1
ATOM 668 C CA . GLY A 1 90 ? 1.231 9.940 -5.666 1.00 51.41 90 GLY A CA 1
ATOM 669 C C . GLY A 1 90 ? 2.478 10.374 -4.899 1.00 51.41 90 GLY A C 1
ATOM 670 O O . GLY A 1 90 ? 2.351 11.036 -3.874 1.00 51.41 90 GLY A O 1
ATOM 671 N N . SER A 1 91 ? 3.658 10.041 -5.426 1.00 46.81 91 SER A N 1
ATOM 672 C CA . SER A 1 91 ? 4.999 10.346 -4.894 1.00 46.81 91 SER A CA 1
ATOM 673 C C . SER A 1 91 ? 5.634 9.206 -4.090 1.00 46.81 91 SER A C 1
ATOM 675 O O . SER A 1 91 ? 5.616 9.178 -2.859 1.00 46.81 91 SER A O 1
ATOM 677 N N . ALA A 1 92 ? 6.270 8.273 -4.805 1.00 45.25 92 ALA A N 1
ATOM 678 C CA . ALA A 1 92 ? 7.451 7.619 -4.254 1.00 45.25 92 ALA A CA 1
ATOM 679 C C . ALA A 1 92 ? 8.554 8.694 -4.095 1.00 45.25 92 ALA A C 1
ATOM 681 O O . ALA A 1 92 ? 8.783 9.455 -5.042 1.00 45.25 92 ALA A O 1
ATOM 682 N N . PRO A 1 93 ? 9.208 8.817 -2.928 1.00 37.75 93 PRO A N 1
ATOM 683 C CA . PRO A 1 93 ? 10.267 9.799 -2.728 1.00 37.75 93 PRO A CA 1
ATOM 684 C C . PRO A 1 93 ? 11.508 9.470 -3.571 1.00 37.75 93 PRO A C 1
ATOM 686 O O . PRO A 1 93 ? 11.949 8.328 -3.609 1.00 37.75 93 PRO A O 1
ATOM 689 N N . GLY A 1 94 ? 12.112 10.508 -4.162 1.00 38.09 94 GLY A N 1
ATOM 690 C CA . GLY A 1 94 ? 13.512 10.508 -4.605 1.00 38.09 94 GLY A CA 1
ATOM 691 C C . GLY A 1 94 ? 13.823 9.784 -5.920 1.00 38.09 94 GLY A C 1
ATOM 692 O O . GLY A 1 94 ? 13.092 8.925 -6.397 1.00 38.09 94 GLY A O 1
ATOM 693 N N . THR A 1 95 ? 14.925 10.194 -6.547 1.00 41.69 95 THR A N 1
ATOM 694 C CA . THR A 1 95 ? 15.510 9.612 -7.766 1.00 41.69 95 THR A CA 1
ATOM 695 C C . THR A 1 95 ? 15.590 8.084 -7.702 1.00 41.69 95 THR A C 1
ATOM 697 O O . THR A 1 95 ? 15.985 7.511 -6.695 1.00 41.69 95 THR A O 1
ATOM 700 N N . PHE A 1 96 ? 15.169 7.446 -8.789 1.00 54.34 96 PHE A N 1
ATOM 701 C CA . PHE A 1 96 ? 14.588 6.111 -8.798 1.00 54.34 96 PHE A CA 1
ATOM 702 C C . PHE A 1 96 ? 15.602 4.961 -8.767 1.00 54.34 96 PHE A C 1
ATOM 704 O O . PHE A 1 96 ? 16.511 4.905 -9.589 1.00 54.34 96 PHE A O 1
ATOM 711 N N . GLY A 1 97 ? 15.321 4.007 -7.881 1.00 55.97 97 GLY A N 1
ATOM 712 C CA . GLY A 1 97 ? 15.629 2.586 -7.994 1.00 55.97 97 GLY A CA 1
ATOM 713 C C . GLY A 1 97 ? 14.469 1.854 -7.318 1.00 55.97 97 GLY A C 1
ATOM 714 O O . GLY A 1 97 ? 14.064 2.233 -6.218 1.00 55.97 97 GLY A O 1
ATOM 715 N N . MET A 1 98 ? 13.853 0.879 -7.987 1.00 71.06 98 MET A N 1
ATOM 716 C CA . MET A 1 98 ? 12.769 0.095 -7.386 1.00 71.06 98 MET A CA 1
ATOM 717 C C . MET A 1 98 ? 13.258 -0.486 -6.048 1.00 71.06 98 MET A C 1
ATOM 719 O O . MET A 1 98 ? 14.298 -1.151 -6.042 1.00 71.06 98 MET A O 1
ATOM 723 N N . PRO A 1 99 ? 12.561 -0.249 -4.921 1.00 75.12 99 PRO A N 1
ATOM 724 C CA . PRO A 1 99 ? 13.058 -0.707 -3.636 1.00 75.12 99 PRO A CA 1
ATOM 725 C C . PRO A 1 99 ? 13.156 -2.231 -3.637 1.00 75.12 99 PRO A C 1
ATOM 727 O O . PRO A 1 99 ? 12.274 -2.929 -4.140 1.00 75.12 99 PRO A O 1
ATOM 730 N N . THR A 1 100 ? 14.220 -2.775 -3.052 1.00 83.69 100 THR A N 1
ATOM 731 C CA . THR A 1 100 ? 14.332 -4.231 -2.887 1.00 83.69 100 THR A CA 1
ATOM 732 C C . THR A 1 100 ? 13.200 -4.739 -1.998 1.00 83.69 100 THR A C 1
ATOM 734 O O . THR A 1 100 ? 12.616 -5.797 -2.252 1.00 83.69 100 THR A O 1
ATOM 737 N N . TRP A 1 101 ? 12.856 -3.957 -0.975 1.00 89.00 101 TRP A N 1
ATOM 738 C CA . TRP A 1 101 ? 11.757 -4.220 -0.062 1.00 89.00 101 TRP A CA 1
ATOM 739 C C . TRP A 1 101 ? 11.174 -2.923 0.500 1.00 89.00 101 TRP A C 1
ATOM 741 O O . TRP A 1 101 ? 11.842 -1.890 0.522 1.00 89.00 101 TRP A O 1
ATOM 751 N N . VAL A 1 102 ? 9.942 -3.004 0.997 1.00 88.62 102 VAL A N 1
ATOM 752 C CA . VAL A 1 102 ? 9.289 -1.949 1.781 1.00 88.62 102 VAL A CA 1
ATOM 753 C C . VAL A 1 102 ? 8.876 -2.526 3.130 1.00 88.62 102 VAL A C 1
ATOM 755 O O . VAL A 1 102 ? 8.248 -3.581 3.188 1.00 88.62 102 VAL A O 1
ATOM 758 N N . GLU A 1 103 ? 9.261 -1.866 4.217 1.00 92.25 103 GLU A N 1
ATOM 759 C CA . GLU A 1 103 ? 8.820 -2.205 5.569 1.00 92.25 103 GLU A CA 1
ATOM 760 C C . GLU A 1 103 ? 7.586 -1.379 5.909 1.00 92.25 103 GLU A C 1
ATOM 762 O O . GLU A 1 103 ? 7.656 -0.150 5.945 1.00 92.25 103 GLU A O 1
ATOM 767 N N . PHE A 1 104 ? 6.469 -2.049 6.171 1.00 93.00 104 PHE A N 1
ATOM 768 C CA . PHE A 1 104 ? 5.238 -1.420 6.630 1.00 93.00 104 PHE A CA 1
ATOM 769 C C . PHE A 1 104 ? 5.084 -1.602 8.126 1.00 93.00 104 PHE A C 1
ATOM 771 O O . PHE A 1 104 ? 5.375 -2.671 8.654 1.00 93.00 104 PHE A O 1
ATOM 778 N N . THR A 1 105 ? 4.559 -0.579 8.790 1.00 94.12 105 THR A N 1
ATOM 779 C CA . THR A 1 105 ? 3.986 -0.688 10.131 1.00 94.12 105 THR A CA 1
ATOM 780 C C . THR A 1 105 ? 2.547 -0.204 10.086 1.00 94.12 105 THR A C 1
ATOM 782 O O . THR A 1 105 ? 2.295 0.904 9.608 1.00 94.12 105 THR A O 1
ATOM 785 N N . TRP A 1 106 ? 1.609 -1.025 10.552 1.00 94.81 106 TRP A N 1
ATOM 786 C CA . TRP A 1 106 ? 0.177 -0.752 10.440 1.00 94.81 106 TRP A CA 1
ATOM 787 C C . TRP A 1 106 ? -0.621 -1.308 11.618 1.00 94.81 106 TRP A C 1
ATOM 789 O O . TRP A 1 106 ? -0.131 -2.118 12.408 1.00 94.81 106 TRP A O 1
ATOM 799 N N . GLN A 1 107 ? -1.878 -0.886 11.699 1.00 95.38 107 GLN A N 1
ATOM 800 C CA . GLN A 1 107 ? -2.890 -1.446 12.589 1.00 95.38 107 GLN A CA 1
ATOM 801 C C . GLN A 1 107 ? -4.121 -1.860 11.782 1.00 95.38 107 GLN A C 1
ATOM 803 O O . GLN A 1 107 ? -4.416 -1.310 10.719 1.00 95.38 107 GLN A O 1
ATOM 808 N N . GLU A 1 108 ? -4.860 -2.831 12.310 1.00 95.50 108 GLU A N 1
ATOM 809 C CA . GLU A 1 108 ? -6.139 -3.279 11.760 1.00 95.50 108 GLU A CA 1
ATOM 810 C C . GLU A 1 108 ? -7.272 -2.841 12.679 1.00 95.50 108 GLU A C 1
ATOM 812 O O . GLU A 1 108 ? -7.408 -3.323 13.806 1.00 95.50 108 GLU A O 1
ATOM 817 N N . LEU A 1 109 ? -8.105 -1.936 12.181 1.00 94.62 109 LEU A N 1
ATOM 818 C CA . LEU A 1 109 ? -9.219 -1.355 12.917 1.00 94.62 109 LEU A CA 1
ATOM 819 C C . LEU A 1 109 ? -10.545 -1.945 12.422 1.00 94.62 109 LEU A C 1
ATOM 821 O O . LEU A 1 109 ? -10.646 -2.305 11.249 1.00 94.62 109 LEU A O 1
ATOM 825 N N . PRO A 1 110 ? -11.579 -2.047 13.276 1.00 92.44 110 PRO A N 1
ATOM 826 C CA . PRO A 1 110 ? -12.913 -2.444 12.833 1.00 92.44 110 PRO A CA 1
ATOM 827 C C . PRO A 1 110 ? -13.446 -1.529 11.725 1.00 92.44 110 PRO A C 1
ATOM 829 O O . PRO A 1 110 ? -13.290 -0.305 11.801 1.00 92.44 110 PRO A O 1
ATOM 832 N N . TYR A 1 111 ? -14.089 -2.122 10.720 1.00 90.50 111 TYR A N 1
ATOM 833 C CA . TYR A 1 111 ? -14.785 -1.406 9.657 1.00 90.50 111 TYR A CA 1
ATOM 834 C C . TYR A 1 111 ? -16.129 -2.091 9.330 1.00 90.50 111 TYR A C 1
ATOM 836 O O . TYR A 1 111 ? -16.152 -3.316 9.278 1.00 90.50 111 TYR A O 1
ATOM 844 N N . PRO A 1 112 ? -17.230 -1.351 9.095 1.00 89.56 112 PRO A N 1
ATOM 845 C CA . PRO A 1 112 ? -17.344 0.098 9.239 1.00 89.56 112 PRO A CA 1
ATOM 846 C C . PRO A 1 112 ? -17.080 0.540 10.684 1.00 89.56 112 PRO A C 1
ATOM 848 O O . PRO A 1 112 ? -17.363 -0.179 11.643 1.00 89.56 112 PRO A O 1
ATOM 851 N N . ALA A 1 113 ? -16.468 1.715 10.838 1.00 87.69 113 ALA A N 1
ATOM 852 C CA . ALA A 1 113 ? -16.268 2.296 12.161 1.00 87.69 113 ALA A CA 1
ATOM 853 C C . ALA A 1 113 ? -17.633 2.615 12.790 1.00 87.69 113 ALA A C 1
ATOM 855 O O . ALA A 1 113 ? -18.592 2.896 12.068 1.00 87.69 113 ALA A O 1
ATOM 856 N N . GLN A 1 114 ? -17.723 2.608 14.125 1.00 90.81 114 GLN A N 1
ATOM 857 C CA . GLN A 1 114 ? -18.943 3.098 14.761 1.00 90.81 114 GLN A CA 1
ATOM 858 C C . GLN A 1 114 ? -19.165 4.568 14.380 1.00 90.81 114 GLN A C 1
ATOM 860 O O . GLN A 1 114 ? -18.232 5.372 14.503 1.00 90.81 114 GLN A O 1
ATOM 865 N N . PRO A 1 115 ? -20.370 4.914 13.897 1.00 92.06 115 PRO A N 1
ATOM 866 C CA . PRO A 1 115 ? -20.654 6.261 13.445 1.00 92.06 115 PRO A CA 1
ATOM 867 C C . PRO A 1 115 ? -20.638 7.214 14.641 1.00 92.06 115 PRO A C 1
ATOM 869 O O . PRO A 1 115 ? -21.038 6.849 15.750 1.00 92.06 115 PRO A O 1
ATOM 872 N N . ARG A 1 116 ? -20.160 8.439 14.417 1.00 92.62 116 ARG A N 1
ATOM 873 C CA . ARG A 1 116 ? -20.002 9.461 15.464 1.00 92.62 116 ARG A CA 1
ATOM 874 C C . ARG A 1 116 ? -21.325 9.765 16.169 1.00 92.62 116 ARG A C 1
ATOM 876 O O . ARG A 1 116 ? -21.350 10.004 17.369 1.00 92.62 116 ARG A O 1
ATOM 883 N N . GLU A 1 117 ? -22.427 9.649 15.442 1.00 94.69 117 GLU A N 1
ATOM 884 C CA . GLU A 1 117 ? -23.803 9.853 15.895 1.00 94.69 117 GLU A CA 1
ATOM 885 C C . GLU A 1 117 ? -24.270 8.8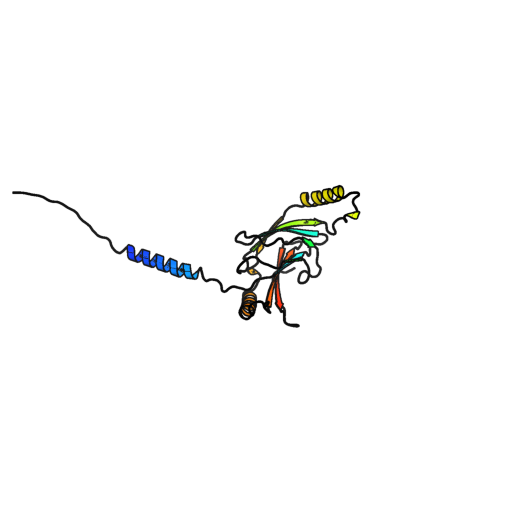02 16.917 1.00 94.69 117 GLU A C 1
ATOM 887 O O . GLU A 1 117 ? -25.294 8.992 17.568 1.00 94.69 117 GLU A O 1
ATOM 892 N N . SER A 1 118 ? -23.533 7.697 17.083 1.00 96.06 118 SER A N 1
ATOM 893 C CA . SER A 1 118 ? -23.821 6.688 18.116 1.00 96.06 118 SER A CA 1
ATOM 894 C C . SER A 1 118 ? -23.387 7.115 19.521 1.00 96.06 118 SER A C 1
ATOM 896 O O . SER A 1 118 ? -23.658 6.398 20.484 1.00 96.06 118 SER A O 1
ATOM 898 N N . PHE A 1 119 ? -22.704 8.253 19.656 1.00 96.94 119 PHE A N 1
ATOM 899 C CA . PHE A 1 119 ? -22.138 8.726 20.914 1.00 96.94 119 PHE A CA 1
ATOM 900 C C . PHE A 1 119 ? -22.866 9.981 21.397 1.00 96.94 119 PHE A C 1
ATOM 902 O O . PHE A 1 119 ? -23.227 10.854 20.613 1.00 96.94 119 PHE A O 1
ATOM 909 N N . ALA A 1 120 ? -23.075 10.077 22.712 1.00 96.50 120 ALA A N 1
ATOM 910 C CA . ALA A 1 120 ? -23.802 11.195 23.315 1.00 96.50 120 ALA A CA 1
ATOM 911 C C . ALA A 1 120 ? -23.035 12.528 23.243 1.00 96.50 120 ALA A C 1
ATOM 913 O O . ALA A 1 120 ? -23.659 13.588 23.240 1.00 96.50 120 ALA A O 1
ATOM 914 N N . THR A 1 121 ? -21.699 12.483 23.209 1.00 97.50 121 THR A N 1
ATOM 915 C CA . THR A 1 121 ? -20.834 13.667 23.123 1.00 97.50 121 THR A CA 1
ATOM 916 C C . THR A 1 121 ? -19.620 13.401 22.239 1.00 97.50 121 THR A C 1
ATOM 918 O O . THR A 1 121 ? -19.279 12.248 21.956 1.00 97.50 121 THR A O 1
ATOM 921 N N . GLU A 1 122 ? -18.940 14.476 21.840 1.00 95.62 122 GLU A N 1
ATOM 922 C CA . GLU A 1 122 ? -17.697 14.379 21.078 1.00 95.62 122 GLU A CA 1
ATOM 923 C C . GLU A 1 122 ? -16.595 13.678 21.864 1.00 95.62 122 GLU A C 1
ATOM 925 O O . GLU A 1 122 ? -15.881 12.833 21.333 1.00 95.62 122 GLU A O 1
ATOM 930 N N . GLU A 1 123 ? -16.484 13.984 23.152 1.00 97.31 123 GLU A N 1
ATOM 931 C CA . GLU A 1 123 ? -15.470 13.417 24.034 1.00 97.31 123 GLU A CA 1
ATOM 932 C C . GLU A 1 123 ? -15.640 11.900 24.164 1.00 97.31 123 GLU A C 1
ATOM 934 O O . GLU A 1 123 ? -14.649 11.172 24.199 1.00 97.31 123 GLU A O 1
ATOM 939 N N . ALA A 1 124 ? -16.884 11.408 24.185 1.00 96.75 124 ALA A N 1
ATOM 940 C CA . ALA A 1 124 ? -17.169 9.977 24.205 1.00 96.75 124 ALA A CA 1
ATOM 941 C C . ALA A 1 124 ? -16.760 9.291 22.891 1.00 96.75 124 ALA A C 1
ATOM 943 O O . ALA A 1 124 ? -16.209 8.189 22.920 1.00 96.75 124 ALA A O 1
ATOM 944 N N . TRP A 1 125 ? -16.992 9.944 21.748 1.00 96.06 125 TRP A N 1
ATOM 945 C CA . TRP A 1 125 ? -16.552 9.436 20.449 1.00 96.06 125 TRP A CA 1
ATOM 946 C C . TRP A 1 125 ? -15.022 9.416 20.335 1.00 96.06 125 TRP A C 1
ATOM 948 O O . TRP A 1 125 ? -14.454 8.391 19.960 1.00 96.06 125 TRP A O 1
ATOM 958 N N . VAL A 1 126 ? -14.343 10.501 20.721 1.00 95.56 126 VAL A N 1
ATOM 959 C CA . VAL A 1 126 ? -12.873 10.575 20.726 1.00 95.56 126 VAL A CA 1
ATOM 960 C C . VAL A 1 126 ? -12.278 9.515 21.653 1.00 95.56 126 VAL A C 1
ATOM 962 O O . VAL A 1 126 ? -11.390 8.780 21.231 1.00 95.56 126 VAL A O 1
ATOM 965 N N . ALA A 1 127 ? -12.805 9.356 22.872 1.00 96.25 127 ALA A N 1
ATOM 966 C CA . ALA A 1 127 ? -12.338 8.329 23.804 1.00 96.25 127 ALA A CA 1
ATOM 967 C C . ALA A 1 127 ? -12.505 6.909 23.239 1.00 96.25 127 ALA A C 1
ATOM 969 O O . ALA A 1 127 ? -11.606 6.079 23.386 1.00 96.25 127 ALA A O 1
ATOM 970 N N . TYR A 1 128 ? -13.621 6.639 22.553 1.00 94.38 128 TYR A N 1
ATOM 971 C CA . TYR A 1 128 ? -13.825 5.379 21.841 1.00 94.38 128 TYR A CA 1
ATOM 972 C C . TYR A 1 128 ? -12.786 5.180 20.734 1.00 94.38 128 TYR A C 1
ATOM 974 O O . TYR A 1 128 ? -12.197 4.104 20.636 1.00 94.38 128 TYR A O 1
ATOM 982 N N . VAL A 1 129 ? -12.542 6.195 19.899 1.00 92.75 129 VAL A N 1
ATOM 983 C CA . VAL A 1 129 ? -11.535 6.121 18.832 1.00 92.75 129 VAL A CA 1
ATOM 984 C C . VAL A 1 129 ? -10.158 5.839 19.437 1.00 92.75 129 VAL A C 1
ATOM 986 O O . VAL A 1 129 ? -9.520 4.860 19.047 1.00 92.75 129 VAL A O 1
ATOM 989 N N . ASP A 1 130 ? -9.740 6.606 20.441 1.00 94.06 130 ASP A N 1
ATOM 990 C CA . ASP A 1 130 ? -8.458 6.436 21.129 1.00 94.06 130 ASP A CA 1
ATOM 991 C C . ASP A 1 130 ? -8.299 5.033 21.725 1.00 94.06 130 ASP A C 1
ATOM 993 O O . ASP A 1 130 ? -7.238 4.414 21.601 1.00 94.06 130 ASP A O 1
ATOM 997 N N . GLU A 1 131 ? -9.351 4.499 22.350 1.00 94.56 131 GLU A N 1
ATOM 998 C CA . GLU A 1 131 ? -9.358 3.133 22.869 1.00 94.56 131 GLU A CA 1
ATOM 999 C C . GLU A 1 131 ? -9.159 2.110 21.744 1.00 94.56 131 GLU A C 1
ATOM 1001 O O . GLU A 1 131 ? -8.341 1.198 21.884 1.00 94.56 131 GLU A O 1
ATOM 1006 N N . ARG A 1 132 ? -9.844 2.271 20.603 1.00 93.31 132 ARG A N 1
ATOM 1007 C CA . ARG A 1 132 ? -9.702 1.364 19.451 1.00 93.31 132 ARG A CA 1
ATOM 1008 C C . ARG A 1 132 ? -8.295 1.383 18.870 1.00 93.31 132 ARG A C 1
ATOM 1010 O O . ARG A 1 132 ? -7.757 0.311 18.597 1.00 93.31 132 ARG A O 1
ATOM 1017 N N . TYR A 1 133 ? -7.697 2.561 18.717 1.00 92.25 133 TYR A N 1
ATOM 1018 C CA . TYR A 1 133 ? -6.320 2.689 18.236 1.00 92.25 133 TYR A CA 1
ATOM 1019 C C . TYR A 1 133 ? -5.309 2.120 19.239 1.00 92.25 133 TYR A C 1
ATOM 1021 O O . TYR A 1 133 ? -4.376 1.425 18.839 1.00 92.25 133 TYR A O 1
ATOM 1029 N N . ARG A 1 134 ? -5.502 2.345 20.545 1.00 92.88 134 ARG A N 1
ATOM 1030 C CA . ARG A 1 134 ? -4.616 1.810 21.594 1.00 92.88 134 ARG A CA 1
ATOM 1031 C C . ARG A 1 134 ? -4.711 0.290 21.728 1.00 92.88 134 ARG A C 1
ATOM 1033 O O . ARG A 1 134 ? -3.706 -0.360 21.995 1.00 92.88 134 ARG A O 1
ATOM 1040 N N . ALA A 1 135 ? -5.911 -0.266 21.578 1.00 93.88 135 ALA A N 1
ATOM 1041 C CA . ALA A 1 135 ? -6.152 -1.700 21.705 1.00 93.88 135 ALA A CA 1
ATOM 1042 C C . ALA A 1 135 ? -5.697 -2.498 20.472 1.00 93.88 135 ALA A C 1
ATOM 1044 O O . ALA A 1 135 ? -5.456 -3.701 20.583 1.00 93.88 135 ALA A O 1
ATOM 1045 N N . ALA A 1 136 ? -5.594 -1.863 19.300 1.00 94.44 136 ALA A N 1
ATOM 1046 C CA . ALA A 1 136 ? -5.171 -2.527 18.073 1.00 94.44 136 ALA A CA 1
ATOM 1047 C C . ALA A 1 136 ? -3.652 -2.795 18.080 1.00 94.44 136 ALA A C 1
ATOM 1049 O O . ALA A 1 136 ? -2.861 -1.853 18.174 1.00 94.44 136 ALA A O 1
ATOM 1050 N N . PRO A 1 137 ? -3.200 -4.054 17.936 1.00 95.19 137 PRO A N 1
ATOM 1051 C CA . PRO A 1 137 ? -1.775 -4.352 17.854 1.00 95.19 137 PRO A CA 1
ATOM 1052 C C . PRO A 1 137 ? -1.126 -3.676 16.642 1.00 95.19 137 PRO A C 1
ATOM 1054 O O . PRO A 1 137 ? -1.656 -3.746 15.531 1.00 95.19 137 PRO A O 1
ATOM 1057 N N . LEU A 1 138 ? 0.043 -3.071 16.856 1.00 95.31 138 LEU A N 1
ATOM 1058 C CA . LEU A 1 138 ? 0.923 -2.646 15.770 1.00 95.31 138 LEU A CA 1
ATOM 1059 C C . LEU A 1 138 ? 1.582 -3.877 15.148 1.00 95.31 138 LEU A C 1
ATOM 1061 O O . LEU A 1 138 ? 2.174 -4.700 15.849 1.00 95.31 138 LEU A O 1
ATOM 1065 N N . LYS A 1 139 ? 1.474 -3.989 13.829 1.00 96.00 139 LYS A N 1
ATOM 1066 C CA . LYS A 1 139 ? 2.099 -5.035 13.021 1.00 96.00 139 LYS A CA 1
ATOM 1067 C C . LYS A 1 139 ? 3.201 -4.418 12.176 1.00 96.00 139 LYS A C 1
ATOM 1069 O O . LYS A 1 139 ? 3.049 -3.285 11.727 1.00 96.00 139 LYS A O 1
ATOM 1074 N N . THR A 1 140 ? 4.273 -5.172 11.943 1.00 95.38 140 THR A N 1
ATOM 1075 C CA . THR A 1 140 ? 5.384 -4.757 11.081 1.00 95.38 140 THR A CA 1
ATOM 1076 C C . THR A 1 140 ? 5.792 -5.899 10.160 1.00 95.38 140 THR A C 1
ATOM 1078 O O . THR A 1 140 ? 5.972 -7.025 10.619 1.00 95.38 140 THR A O 1
ATOM 1081 N N . GLU A 1 141 ? 5.964 -5.610 8.872 1.00 95.50 141 GLU A N 1
ATOM 1082 C CA . GLU A 1 141 ? 6.340 -6.603 7.860 1.00 95.50 141 GLU A CA 1
ATOM 1083 C C . GLU A 1 141 ? 7.190 -5.967 6.763 1.00 95.50 141 GLU A C 1
ATOM 1085 O O . GLU A 1 141 ? 6.901 -4.865 6.294 1.00 95.50 141 GLU A O 1
ATOM 1090 N N . ARG A 1 142 ? 8.234 -6.688 6.338 1.00 94.25 142 ARG A N 1
ATOM 1091 C CA . ARG A 1 142 ? 9.035 -6.349 5.158 1.00 94.25 142 ARG A CA 1
ATOM 1092 C C . ARG A 1 142 ? 8.531 -7.113 3.952 1.00 94.25 142 ARG A C 1
ATOM 1094 O O . ARG A 1 142 ? 8.611 -8.338 3.911 1.00 94.25 142 ARG A O 1
ATOM 1101 N N . VAL A 1 143 ? 8.114 -6.369 2.943 1.00 92.38 143 VAL A N 1
ATOM 1102 C CA . VAL A 1 143 ? 7.562 -6.898 1.705 1.00 92.38 143 VAL A CA 1
ATOM 1103 C C . VAL A 1 143 ? 8.595 -6.742 0.602 1.00 92.38 143 VAL A C 1
ATOM 1105 O O . VAL A 1 143 ? 9.030 -5.632 0.303 1.00 92.38 143 VAL A O 1
ATOM 1108 N N . LYS A 1 144 ? 9.008 -7.851 -0.011 1.00 91.38 144 LYS A N 1
ATOM 1109 C CA . LYS A 1 144 ? 9.934 -7.831 -1.150 1.00 91.38 144 LYS A CA 1
ATOM 1110 C C . LYS A 1 144 ? 9.227 -7.329 -2.408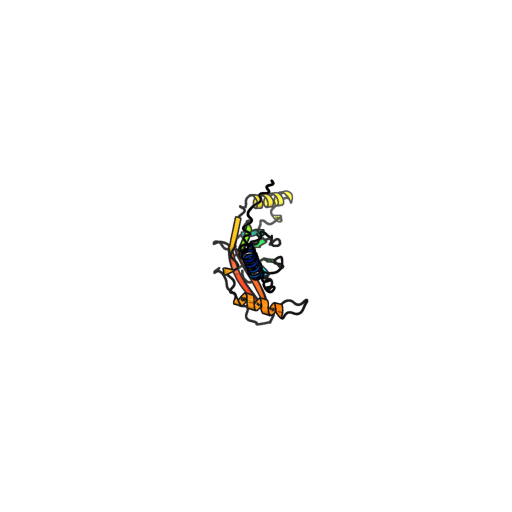 1.00 91.38 144 LYS A C 1
ATOM 1112 O O . LYS A 1 144 ? 8.180 -7.862 -2.765 1.00 91.38 144 LYS A O 1
ATOM 1117 N N . VAL A 1 145 ? 9.831 -6.369 -3.106 1.00 87.19 145 VAL A N 1
ATOM 1118 C CA . VAL A 1 145 ? 9.235 -5.737 -4.299 1.00 87.19 145 VAL A CA 1
ATOM 1119 C C . VAL A 1 145 ? 10.023 -6.072 -5.558 1.00 87.19 145 VAL A C 1
ATOM 1121 O O . VAL A 1 145 ? 9.435 -6.528 -6.535 1.00 87.19 145 VAL A O 1
ATOM 1124 N N . ALA A 1 146 ? 11.350 -5.909 -5.537 1.00 78.50 146 ALA A N 1
ATOM 1125 C CA . ALA A 1 146 ? 12.150 -5.995 -6.758 1.00 78.50 146 ALA A CA 1
ATOM 1126 C C . ALA A 1 146 ? 12.057 -7.345 -7.491 1.00 78.50 146 ALA A C 1
ATOM 1128 O O . ALA A 1 146 ? 12.066 -7.392 -8.715 1.00 78.50 146 ALA A O 1
ATOM 1129 N N . GLU A 1 147 ? 11.897 -8.441 -6.750 1.00 83.31 147 GLU A N 1
ATOM 1130 C CA . GLU A 1 147 ? 11.754 -9.794 -7.307 1.00 83.31 147 GLU A CA 1
ATOM 1131 C C . GLU A 1 147 ? 10.393 -10.023 -8.003 1.00 83.31 147 GLU A C 1
ATOM 1133 O O . GLU A 1 147 ? 10.209 -11.032 -8.682 1.00 83.31 147 GLU A O 1
ATOM 1138 N N . LYS A 1 148 ? 9.419 -9.121 -7.816 1.00 88.50 148 LYS A N 1
ATOM 1139 C CA . LYS A 1 148 ? 8.033 -9.273 -8.292 1.00 88.50 148 LYS A CA 1
ATOM 1140 C C . LYS A 1 148 ? 7.783 -8.598 -9.634 1.00 88.50 148 LYS A C 1
ATOM 1142 O O . LYS A 1 148 ? 6.854 -8.989 -10.342 1.00 88.50 148 LYS A O 1
ATOM 1147 N N . VAL A 1 149 ? 8.594 -7.599 -9.980 1.00 87.81 149 VAL A N 1
ATOM 1148 C CA . VAL A 1 149 ? 8.474 -6.845 -11.230 1.00 87.81 149 VAL A CA 1
ATOM 1149 C C . VAL A 1 149 ? 9.532 -7.346 -12.209 1.00 87.81 149 VAL A C 1
ATOM 1151 O O . VAL A 1 149 ? 10.725 -7.260 -11.919 1.00 87.81 149 VAL A O 1
ATOM 1154 N N . PRO A 1 150 ? 9.138 -7.877 -13.375 1.00 89.81 150 PRO A N 1
ATOM 1155 C CA . PRO A 1 150 ? 10.104 -8.370 -14.340 1.00 89.81 150 PRO A CA 1
ATOM 1156 C C . PRO A 1 150 ? 10.886 -7.212 -14.976 1.00 89.81 150 PRO A C 1
ATOM 1158 O O . PRO A 1 150 ? 10.342 -6.135 -15.216 1.00 89.81 150 PRO A O 1
ATOM 1161 N N . ALA A 1 151 ? 12.153 -7.461 -15.321 1.00 86.69 151 ALA A N 1
ATOM 1162 C CA . ALA A 1 151 ? 13.046 -6.447 -15.889 1.00 86.69 151 ALA A CA 1
ATOM 1163 C C . ALA A 1 151 ? 12.464 -5.751 -17.134 1.00 86.69 151 ALA A C 1
ATOM 1165 O O . ALA A 1 151 ? 12.572 -4.534 -17.265 1.00 86.69 151 ALA A O 1
ATOM 1166 N N . TRP A 1 152 ? 11.767 -6.494 -18.003 1.00 89.00 152 TRP A N 1
ATOM 1167 C CA . TRP A 1 152 ? 11.158 -5.932 -19.213 1.00 89.00 152 TRP A CA 1
ATOM 1168 C C . TRP A 1 152 ? 10.123 -4.837 -18.909 1.00 89.00 152 TRP A C 1
ATOM 1170 O O . TRP A 1 152 ? 10.013 -3.882 -19.675 1.00 89.00 152 TRP A O 1
ATOM 1180 N N . ALA A 1 153 ? 9.396 -4.935 -17.789 1.00 88.31 153 ALA A N 1
ATOM 1181 C CA . ALA A 1 153 ? 8.393 -3.943 -17.407 1.00 88.31 153 ALA A CA 1
ATOM 1182 C C . ALA A 1 153 ? 9.058 -2.631 -16.969 1.00 88.31 153 ALA A C 1
ATOM 1184 O O . ALA A 1 153 ? 8.612 -1.542 -17.333 1.00 88.31 153 ALA A O 1
ATOM 1185 N N . LEU A 1 154 ? 10.170 -2.735 -16.235 1.00 85.19 154 LEU A N 1
ATOM 1186 C CA . LEU A 1 154 ? 10.979 -1.584 -15.829 1.00 85.19 154 LEU A CA 1
ATOM 1187 C C . LEU A 1 154 ? 11.609 -0.897 -17.042 1.00 85.19 154 LEU A C 1
ATOM 1189 O O . LEU A 1 154 ? 11.573 0.328 -17.143 1.00 85.19 154 LEU A O 1
ATOM 1193 N N . GLU A 1 155 ? 12.145 -1.681 -17.980 1.00 86.06 155 GLU A N 1
ATOM 1194 C CA . GLU A 1 155 ? 12.695 -1.161 -19.232 1.00 86.06 155 GLU A CA 1
ATOM 1195 C C . GLU A 1 155 ? 11.638 -0.433 -20.066 1.00 86.06 155 GLU A C 1
ATOM 1197 O O . GLU A 1 155 ? 11.924 0.611 -20.651 1.00 86.06 155 GLU A O 1
ATOM 1202 N N . GLU A 1 156 ? 10.419 -0.967 -20.138 1.00 87.12 156 GLU A N 1
ATOM 1203 C CA . GLU A 1 156 ? 9.325 -0.360 -20.894 1.00 87.12 156 GLU A CA 1
ATOM 1204 C C . GLU A 1 156 ? 8.909 1.001 -20.316 1.00 87.12 156 GLU A C 1
ATOM 1206 O O . GLU A 1 156 ? 8.779 1.977 -21.061 1.00 87.12 156 GLU A O 1
ATOM 1211 N N . VAL A 1 157 ? 8.774 1.094 -18.992 1.00 85.75 157 VAL A N 1
ATOM 1212 C CA . VAL A 1 157 ? 8.457 2.354 -18.299 1.00 85.75 157 VAL A CA 1
ATOM 1213 C C . VAL A 1 157 ? 9.614 3.351 -18.408 1.00 85.75 157 VAL A C 1
ATOM 1215 O O . VAL A 1 157 ? 9.389 4.536 -18.662 1.00 85.75 157 VAL A O 1
ATOM 1218 N N . ALA A 1 158 ? 10.863 2.887 -18.304 1.00 84.19 158 ALA A N 1
ATOM 1219 C CA . ALA A 1 158 ? 12.040 3.733 -18.494 1.00 84.19 158 ALA A CA 1
ATOM 1220 C C . ALA A 1 158 ? 12.119 4.306 -19.922 1.00 84.19 158 ALA A C 1
ATOM 1222 O O . ALA A 1 158 ? 12.384 5.497 -20.085 1.00 84.19 158 ALA A O 1
ATOM 1223 N N . LYS A 1 159 ? 11.833 3.493 -20.951 1.00 86.31 159 LYS A N 1
ATOM 1224 C CA . LYS A 1 159 ? 11.774 3.941 -22.355 1.00 86.31 159 LYS A CA 1
ATOM 1225 C C . LYS A 1 159 ? 10.689 4.994 -22.571 1.00 86.31 159 LYS A C 1
ATOM 1227 O O . LYS A 1 159 ? 10.968 6.014 -23.194 1.00 86.31 159 LYS A O 1
ATOM 1232 N N . SER A 1 160 ? 9.482 4.771 -22.041 1.00 86.75 160 SER A N 1
ATOM 1233 C CA . SER A 1 160 ? 8.384 5.743 -22.142 1.00 86.75 160 SER A CA 1
ATOM 1234 C C . SER A 1 160 ? 8.767 7.077 -21.502 1.00 86.75 160 SER A C 1
ATOM 1236 O O . SER A 1 160 ? 8.669 8.116 -22.152 1.00 86.75 160 SER A O 1
ATOM 1238 N N . ARG A 1 161 ? 9.326 7.045 -20.287 1.00 81.06 161 ARG A N 1
ATOM 1239 C CA . ARG A 1 161 ? 9.813 8.246 -19.598 1.00 81.06 161 ARG A CA 1
ATOM 1240 C C . ARG A 1 161 ? 10.896 8.984 -20.377 1.00 81.06 161 ARG A C 1
ATOM 1242 O O . ARG A 1 161 ? 10.839 10.203 -20.477 1.00 81.06 161 ARG A O 1
ATOM 1249 N N . ALA A 1 162 ? 11.881 8.271 -20.917 1.00 84.88 162 ALA A N 1
ATOM 1250 C CA . ALA A 1 162 ? 12.968 8.889 -21.676 1.00 84.88 162 ALA A CA 1
ATOM 1251 C C . ALA A 1 162 ? 12.474 9.602 -22.948 1.00 84.88 162 ALA A C 1
ATOM 1253 O O . ALA A 1 162 ? 13.088 10.575 -23.379 1.00 84.88 162 ALA A O 1
ATOM 1254 N N . ALA A 1 163 ? 11.368 9.132 -23.532 1.00 88.00 163 ALA A N 1
ATOM 1255 C CA . ALA A 1 163 ? 10.717 9.761 -24.677 1.00 88.00 163 ALA A CA 1
ATOM 1256 C C . ALA A 1 163 ? 9.742 10.892 -24.290 1.00 88.00 163 ALA A C 1
ATOM 1258 O O . ALA A 1 163 ? 9.255 11.594 -25.174 1.00 88.00 163 ALA A O 1
ATOM 1259 N N . THR A 1 164 ? 9.444 11.067 -22.998 1.00 83.56 164 THR A N 1
ATOM 1260 C CA . THR A 1 164 ? 8.440 12.026 -22.518 1.00 83.56 164 THR A CA 1
ATOM 1261 C C . THR A 1 164 ? 9.002 13.451 -22.526 1.00 83.56 164 THR A C 1
ATOM 1263 O O . THR A 1 164 ? 10.066 13.685 -21.940 1.00 83.56 164 THR A O 1
ATOM 1266 N N . PRO A 1 165 ? 8.306 14.426 -23.137 1.00 85.25 165 PRO A N 1
ATOM 1267 C CA . PRO A 1 165 ? 8.704 15.825 -23.075 1.00 85.25 165 PRO A CA 1
ATOM 1268 C C . PRO A 1 165 ? 8.748 16.375 -21.639 1.00 85.25 165 PRO A C 1
ATOM 1270 O O . PRO A 1 165 ? 8.013 15.919 -20.758 1.00 85.25 165 PRO A O 1
ATOM 1273 N N . PRO A 1 166 ? 9.566 17.409 -21.377 1.00 78.81 166 PRO A N 1
ATOM 1274 C CA . PRO A 1 166 ? 9.523 18.111 -20.102 1.00 78.81 166 PRO A CA 1
ATOM 1275 C C . PRO A 1 166 ? 8.109 18.637 -19.801 1.00 78.81 166 PRO A C 1
ATOM 1277 O O . PRO A 1 166 ? 7.513 19.313 -20.635 1.00 78.81 166 PRO A O 1
ATOM 1280 N N . ASN A 1 167 ? 7.627 18.398 -18.577 1.00 76.75 167 ASN A N 1
ATOM 1281 C CA . ASN A 1 167 ? 6.295 18.774 -18.064 1.00 76.75 167 ASN A CA 1
ATOM 1282 C C . ASN A 1 167 ? 5.110 17.923 -18.551 1.00 76.75 167 ASN A C 1
ATOM 1284 O O . ASN A 1 167 ? 3.966 18.267 -18.254 1.00 76.75 167 ASN A O 1
ATOM 1288 N N . GLU A 1 168 ? 5.361 16.807 -19.229 1.00 80.25 168 GLU A N 1
ATOM 1289 C CA . GLU A 1 168 ? 4.333 15.819 -19.556 1.00 80.25 168 GLU A CA 1
ATOM 1290 C C . GLU A 1 168 ? 4.465 14.575 -18.667 1.00 80.25 168 GLU A C 1
ATOM 1292 O O . GLU A 1 168 ? 5.528 14.288 -18.106 1.00 80.25 168 GLU A O 1
ATOM 1297 N N . LEU A 1 169 ? 3.359 13.848 -18.496 1.00 77.31 169 LEU A N 1
ATOM 1298 C CA . LEU A 1 169 ? 3.387 12.533 -17.863 1.00 77.31 169 LEU A CA 1
ATOM 1299 C C . LEU A 1 169 ? 3.776 11.484 -18.907 1.00 77.31 169 LEU A C 1
ATOM 1301 O O . LEU A 1 169 ? 3.336 11.591 -20.051 1.00 77.31 169 LEU A O 1
ATOM 1305 N N . PRO A 1 170 ? 4.558 10.462 -18.530 1.00 82.69 170 PRO A N 1
ATOM 1306 C CA . PRO A 1 170 ? 4.881 9.386 -19.448 1.00 82.69 170 PRO A CA 1
ATOM 1307 C C . PRO A 1 170 ? 3.632 8.587 -19.801 1.00 82.69 170 PRO A C 1
ATOM 1309 O O . PRO A 1 170 ? 2.785 8.327 -18.942 1.00 82.69 170 PRO A O 1
ATOM 1312 N N . ASP A 1 171 ? 3.568 8.124 -21.048 1.00 86.38 171 ASP A N 1
ATOM 1313 C CA . ASP A 1 171 ? 2.461 7.288 -21.514 1.00 86.38 171 ASP A CA 1
ATOM 1314 C C . ASP A 1 171 ? 2.341 5.981 -20.736 1.00 86.38 171 ASP A C 1
ATOM 1316 O O . ASP A 1 171 ? 1.254 5.423 -20.598 1.00 86.38 171 ASP A O 1
ATOM 1320 N N . LYS A 1 172 ? 3.463 5.489 -20.205 1.00 87.38 172 LYS A N 1
ATOM 1321 C CA . LYS A 1 172 ? 3.513 4.276 -19.397 1.00 87.38 172 LYS A CA 1
ATOM 1322 C C . LYS A 1 172 ? 4.055 4.580 -18.017 1.00 87.38 172 LYS A C 1
ATOM 1324 O O . LYS A 1 172 ? 5.159 5.100 -17.862 1.00 87.38 172 LYS A O 1
ATOM 1329 N N . MET A 1 173 ? 3.295 4.171 -17.009 1.00 85.69 173 MET A N 1
ATOM 1330 C CA . MET A 1 173 ? 3.675 4.275 -15.603 1.00 85.69 173 MET A CA 1
ATOM 1331 C C . MET A 1 173 ? 3.580 2.912 -14.935 1.00 85.69 173 MET A C 1
ATOM 1333 O O . MET A 1 173 ? 2.601 2.189 -15.125 1.00 85.69 173 MET A O 1
ATOM 1337 N N . LEU A 1 174 ? 4.568 2.575 -14.107 1.00 87.31 174 LEU A N 1
ATOM 1338 C CA . LEU A 1 174 ? 4.479 1.400 -13.248 1.00 87.31 174 LEU A CA 1
ATOM 1339 C C . LEU A 1 174 ? 3.592 1.720 -12.046 1.00 87.31 174 LEU A C 1
ATOM 1341 O O . LEU A 1 174 ? 3.816 2.710 -11.356 1.00 87.31 174 LEU A O 1
ATOM 1345 N N . TRP A 1 175 ? 2.620 0.865 -11.770 1.00 88.44 175 TRP A N 1
ATOM 1346 C CA . TRP A 1 175 ? 1.829 0.877 -10.549 1.00 88.44 175 TRP A CA 1
ATOM 1347 C C . TRP A 1 175 ? 2.184 -0.355 -9.729 1.00 88.44 175 TRP A C 1
ATOM 1349 O O . TRP A 1 175 ? 2.136 -1.474 -10.239 1.00 88.44 175 TRP A O 1
ATOM 1359 N N . LEU A 1 176 ? 2.546 -0.150 -8.467 1.00 89.12 176 LEU A N 1
ATOM 1360 C CA . LEU A 1 176 ? 2.768 -1.195 -7.476 1.00 89.12 176 LEU A CA 1
ATOM 1361 C C . LEU A 1 176 ? 1.579 -1.211 -6.523 1.00 89.12 176 LEU A C 1
ATOM 1363 O O . LEU A 1 176 ? 1.305 -0.220 -5.851 1.00 89.12 176 LEU A O 1
ATOM 1367 N N . HIS A 1 177 ? 0.886 -2.339 -6.458 1.00 92.06 177 HIS A N 1
ATOM 1368 C CA . HIS A 1 177 ? -0.265 -2.537 -5.592 1.00 92.06 177 HIS A CA 1
ATOM 1369 C C . HIS A 1 177 ? 0.151 -3.405 -4.407 1.00 92.06 177 HIS A C 1
ATOM 1371 O O . HIS A 1 177 ? 0.438 -4.592 -4.574 1.00 92.06 177 HIS A O 1
ATOM 1377 N N . PHE A 1 178 ? 0.166 -2.812 -3.218 1.00 93.31 178 PHE A N 1
ATOM 1378 C CA . PHE A 1 178 ? 0.303 -3.521 -1.953 1.00 93.31 178 PHE A CA 1
ATOM 1379 C C . PHE A 1 178 ? -1.090 -3.882 -1.441 1.00 93.31 178 PHE A C 1
ATOM 1381 O O . PHE A 1 178 ? -1.924 -3.010 -1.184 1.00 93.31 178 PHE A O 1
ATOM 1388 N N . ILE A 1 179 ? -1.347 -5.181 -1.334 1.00 95.31 179 ILE A N 1
ATOM 1389 C CA . ILE A 1 179 ? -2.669 -5.741 -1.064 1.00 95.31 179 ILE A CA 1
ATOM 1390 C C . ILE A 1 179 ? -2.601 -6.498 0.255 1.00 95.31 179 ILE A C 1
ATOM 1392 O O . ILE A 1 179 ? -1.956 -7.542 0.344 1.00 95.31 179 ILE A O 1
ATOM 1396 N N . TRP A 1 180 ? -3.270 -5.980 1.281 1.00 95.81 180 TRP A N 1
ATOM 1397 C CA . TRP A 1 180 ? -3.414 -6.680 2.552 1.00 95.81 180 TRP A CA 1
ATOM 1398 C C . TRP A 1 180 ? -4.401 -7.829 2.378 1.00 95.81 180 TRP A C 1
ATOM 1400 O O . TRP A 1 180 ? -5.557 -7.613 2.015 1.00 95.81 180 TRP A O 1
ATOM 1410 N N . THR A 1 181 ? -3.936 -9.043 2.651 1.00 95.31 181 THR A N 1
ATOM 1411 C CA . THR A 1 181 ? -4.746 -10.265 2.641 1.00 95.31 181 THR A CA 1
ATOM 1412 C C . THR A 1 181 ? -4.709 -10.918 4.019 1.00 95.31 181 THR A C 1
ATOM 1414 O O . THR A 1 181 ? -3.941 -10.510 4.894 1.00 95.31 181 THR A O 1
ATOM 1417 N N . THR A 1 182 ? -5.506 -11.965 4.223 1.00 92.69 182 THR A N 1
ATOM 1418 C CA . THR A 1 182 ? -5.421 -12.785 5.443 1.00 92.69 182 THR A CA 1
ATOM 1419 C C . THR A 1 182 ? -4.069 -13.490 5.588 1.00 92.69 182 THR A C 1
ATOM 1421 O O . THR A 1 182 ? -3.672 -13.808 6.706 1.00 92.69 182 THR A O 1
ATOM 1424 N N . ASP A 1 183 ? -3.343 -13.667 4.481 1.00 92.69 183 ASP A N 1
ATOM 1425 C CA . ASP A 1 183 ? -2.081 -14.409 4.401 1.00 92.69 183 ASP A CA 1
ATOM 1426 C C . ASP A 1 183 ? -0.852 -13.482 4.327 1.00 92.69 183 ASP A C 1
ATOM 1428 O O . ASP A 1 183 ? 0.226 -13.900 3.894 1.00 92.69 183 ASP A O 1
ATOM 1432 N N . GLY A 1 184 ? -1.017 -12.205 4.684 1.00 93.25 184 GLY A N 1
ATOM 1433 C CA . GLY A 1 184 ? 0.027 -11.178 4.628 1.00 93.25 184 GLY A CA 1
ATOM 1434 C C . GLY A 1 184 ? -0.127 -10.211 3.455 1.00 93.25 184 GLY A C 1
ATOM 1435 O O . GLY A 1 184 ? -1.165 -10.172 2.781 1.00 93.25 184 GLY A O 1
ATOM 1436 N N . ILE A 1 185 ? 0.903 -9.399 3.219 1.00 95.81 185 ILE A N 1
ATOM 1437 C CA . ILE A 1 185 ? 0.871 -8.362 2.183 1.00 95.81 185 ILE A CA 1
ATOM 1438 C C . ILE A 1 185 ? 1.343 -8.956 0.851 1.00 95.81 185 ILE A C 1
ATOM 1440 O O . ILE A 1 185 ? 2.453 -9.477 0.741 1.00 95.81 185 ILE A O 1
ATOM 1444 N N . LYS A 1 186 ? 0.503 -8.867 -0.181 1.00 96.06 186 LYS A N 1
ATOM 1445 C CA . LYS A 1 186 ? 0.832 -9.275 -1.554 1.00 96.06 186 LYS A CA 1
ATOM 1446 C C . LYS A 1 186 ? 1.248 -8.067 -2.380 1.00 96.06 186 LYS A C 1
ATOM 1448 O O . LYS A 1 186 ? 0.685 -6.983 -2.214 1.00 96.06 186 LYS A O 1
ATOM 1453 N N . VAL A 1 187 ? 2.190 -8.261 -3.300 1.00 94.81 187 VAL A N 1
ATOM 1454 C CA . VAL A 1 187 ? 2.589 -7.234 -4.268 1.00 94.81 187 VAL A CA 1
ATOM 1455 C C . VAL A 1 187 ? 2.139 -7.642 -5.654 1.00 94.81 187 VAL A C 1
ATOM 1457 O O . VAL A 1 187 ? 2.606 -8.635 -6.216 1.00 94.81 187 VAL A O 1
ATOM 1460 N N . ARG A 1 188 ? 1.271 -6.826 -6.238 1.00 94.81 188 ARG A N 1
ATOM 1461 C CA . ARG A 1 188 ? 0.953 -6.876 -7.663 1.00 94.81 188 ARG A CA 1
ATOM 1462 C C . ARG A 1 188 ? 1.555 -5.671 -8.356 1.00 94.81 188 ARG A C 1
ATOM 1464 O O . ARG A 1 188 ? 1.813 -4.644 -7.731 1.00 94.81 188 ARG A O 1
ATOM 1471 N N . TRP A 1 189 ? 1.737 -5.773 -9.658 1.00 92.50 189 TRP A N 1
ATOM 1472 C CA . TRP A 1 189 ? 2.136 -4.642 -10.476 1.00 92.50 189 TRP A CA 1
ATOM 1473 C C . TRP A 1 189 ? 1.271 -4.549 -11.722 1.00 92.50 189 TRP A C 1
ATOM 1475 O O . TRP A 1 189 ? 0.722 -5.550 -12.186 1.00 92.50 189 TRP A O 1
ATOM 1485 N N . LYS A 1 190 ? 1.162 -3.336 -12.253 1.00 92.12 190 LYS A N 1
ATOM 1486 C CA . LYS A 1 190 ? 0.463 -3.031 -13.498 1.00 92.12 190 LYS A CA 1
ATOM 1487 C C . LYS A 1 190 ? 1.216 -1.935 -14.236 1.00 92.12 190 LYS A C 1
ATOM 1489 O O . LYS A 1 190 ? 1.622 -0.953 -13.623 1.00 92.12 190 LYS A O 1
ATOM 1494 N N . ILE A 1 191 ? 1.394 -2.078 -15.543 1.00 90.62 191 ILE A N 1
ATOM 1495 C CA . ILE A 1 191 ? 1.777 -0.944 -16.386 1.00 90.62 191 ILE A CA 1
ATOM 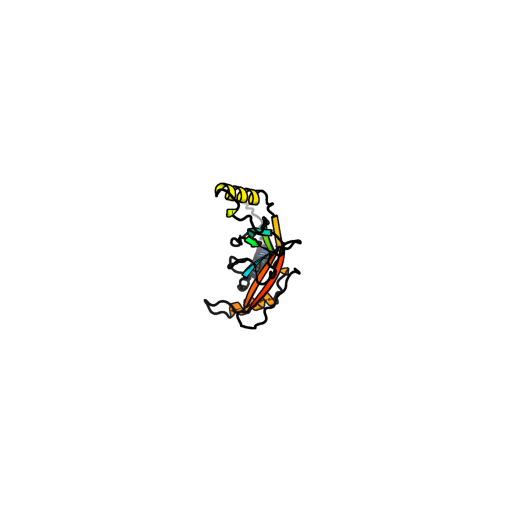1496 C C . ILE A 1 191 ? 0.485 -0.235 -16.769 1.00 90.62 191 ILE A C 1
ATOM 1498 O O . ILE A 1 191 ? -0.348 -0.789 -17.486 1.00 90.62 191 ILE A O 1
ATOM 1502 N N . HIS A 1 192 ? 0.301 0.978 -16.260 1.00 86.31 192 HIS A N 1
ATOM 1503 C CA . HIS A 1 192 ? -0.788 1.843 -16.680 1.00 86.31 192 HIS A CA 1
ATOM 1504 C C . HIS A 1 192 ? -0.400 2.531 -17.986 1.00 86.31 192 HIS A C 1
ATOM 1506 O O . HIS A 1 192 ? 0.651 3.169 -18.039 1.00 86.31 192 HIS A O 1
ATOM 1512 N N . ASN A 1 193 ? -1.246 2.392 -19.007 1.00 85.25 193 ASN A N 1
ATOM 1513 C CA . ASN A 1 193 ? -1.078 3.037 -20.303 1.00 85.25 193 ASN A CA 1
ATOM 1514 C C . ASN A 1 193 ? -2.074 4.202 -20.440 1.00 85.25 193 ASN A C 1
ATOM 1516 O O . ASN A 1 193 ? -3.276 4.001 -20.254 1.00 85.25 193 ASN A O 1
ATOM 1520 N N . SER A 1 194 ? -1.574 5.400 -20.747 1.00 75.81 194 SER A N 1
ATOM 1521 C CA . SER A 1 194 ? -2.376 6.600 -21.023 1.00 75.81 194 SER A CA 1
ATOM 1522 C C . SER A 1 194 ? -3.196 6.463 -22.314 1.00 75.81 194 SER A C 1
ATOM 1524 O O . SER A 1 194 ? -4.265 7.069 -22.442 1.00 75.81 194 SER A O 1
ATOM 1526 N N . GLU A 1 195 ? -2.731 5.649 -23.268 1.00 75.19 195 GLU A N 1
ATOM 1527 C CA . GLU A 1 195 ? -3.398 5.427 -24.545 1.00 75.19 195 GLU A CA 1
ATOM 1528 C C . GLU A 1 195 ? -4.695 4.634 -24.361 1.00 75.19 195 GLU A C 1
ATOM 1530 O O . GLU A 1 195 ? -4.736 3.516 -23.833 1.00 75.19 195 GLU A O 1
ATOM 1535 N N . ARG A 1 196 ? -5.793 5.197 -24.869 1.00 60.34 196 ARG A N 1
ATOM 1536 C CA . ARG A 1 196 ? -7.114 4.574 -24.792 1.00 60.34 196 ARG A CA 1
ATOM 1537 C C . ARG A 1 196 ? -7.127 3.232 -25.533 1.00 60.34 196 ARG A C 1
ATOM 1539 O O . ARG A 1 196 ? -7.016 3.194 -26.753 1.00 60.34 196 ARG A O 1
ATOM 1546 N N . GLY A 1 197 ? -7.358 2.147 -24.793 1.00 63.59 197 GLY A N 1
ATOM 1547 C CA . GLY A 1 197 ? -7.425 0.785 -25.340 1.00 63.59 197 GLY A CA 1
ATOM 1548 C C . GLY A 1 197 ? -6.072 0.076 -25.440 1.00 63.59 197 GLY A C 1
ATOM 1549 O O . GLY A 1 197 ? -6.022 -1.043 -25.948 1.00 63.59 197 GLY A O 1
ATOM 1550 N N . GLY A 1 198 ? -4.993 0.690 -24.945 1.00 69.88 198 GLY A N 1
ATOM 1551 C CA . GLY A 1 198 ? -3.699 0.032 -24.825 1.00 69.88 198 GLY A CA 1
ATOM 1552 C C . GLY A 1 198 ? -3.741 -1.129 -23.828 1.00 69.88 198 GLY A C 1
ATOM 1553 O O . GLY A 1 198 ? -4.392 -1.058 -22.782 1.00 69.88 198 GLY A O 1
ATOM 1554 N N . ASN A 1 199 ? -3.014 -2.205 -24.135 1.00 79.81 199 ASN A N 1
ATOM 1555 C CA . ASN A 1 199 ? -2.818 -3.293 -23.181 1.00 79.81 199 ASN A CA 1
ATOM 1556 C C . ASN A 1 199 ? -2.140 -2.742 -21.919 1.00 79.81 199 ASN A C 1
ATOM 1558 O O . ASN A 1 199 ? -1.156 -2.008 -22.012 1.00 79.81 199 ASN A O 1
ATOM 1562 N N . SER A 1 200 ? -2.661 -3.117 -20.750 1.00 86.56 200 SER A N 1
ATOM 1563 C CA . SER A 1 200 ? -2.068 -2.820 -19.441 1.00 86.56 200 SER A CA 1
ATOM 1564 C C . SER A 1 200 ? -1.592 -4.129 -18.811 1.00 86.56 200 SER A C 1
ATOM 1566 O O . SER A 1 200 ? -2.367 -4.759 -18.090 1.00 86.56 200 SER A O 1
ATOM 1568 N N . PRO A 1 201 ? -0.370 -4.597 -19.132 1.00 91.94 201 PRO A N 1
ATOM 1569 C CA . PRO A 1 201 ? 0.183 -5.797 -18.526 1.00 91.94 201 PRO A CA 1
ATOM 1570 C C . PRO A 1 201 ? 0.185 -5.710 -17.002 1.00 91.94 201 PRO A C 1
ATOM 1572 O O . PRO A 1 201 ? 0.453 -4.650 -16.433 1.00 91.94 201 PRO A O 1
ATOM 1575 N N . GLU A 1 202 ? -0.064 -6.840 -16.353 1.00 94.19 202 GLU A N 1
ATOM 1576 C CA . GLU A 1 202 ? -0.057 -6.964 -14.901 1.00 94.19 202 GLU A CA 1
ATOM 1577 C C . GLU A 1 202 ? 0.550 -8.295 -14.455 1.00 94.19 202 GLU A C 1
ATOM 1579 O O . GLU A 1 202 ? 0.627 -9.258 -15.222 1.00 94.19 202 GLU A O 1
ATOM 1584 N N . GLY A 1 203 ? 0.979 -8.352 -13.198 1.00 94.50 203 GLY A N 1
ATOM 1585 C CA . GLY A 1 203 ? 1.565 -9.548 -12.608 1.00 94.50 203 GLY A CA 1
ATOM 1586 C C . GLY A 1 203 ? 1.856 -9.382 -11.122 1.00 94.50 203 GLY A C 1
ATOM 1587 O O . GLY A 1 203 ? 1.294 -8.511 -10.458 1.00 94.50 203 GLY A O 1
ATOM 1588 N N . GLY A 1 204 ? 2.743 -10.228 -10.603 1.00 94.12 204 GLY A N 1
ATOM 1589 C CA . GLY A 1 204 ? 3.135 -10.257 -9.195 1.00 94.12 204 GLY A CA 1
ATOM 1590 C C . GLY A 1 204 ? 2.550 -11.458 -8.460 1.00 94.12 204 GLY A C 1
ATOM 1591 O O . GLY A 1 204 ? 2.355 -12.522 -9.049 1.00 94.12 204 GLY A O 1
ATOM 1592 N N . ASP A 1 205 ? 2.299 -11.292 -7.168 1.00 95.19 205 ASP A N 1
ATOM 1593 C CA . ASP A 1 205 ? 1.817 -12.357 -6.294 1.00 95.19 205 ASP A CA 1
ATOM 1594 C C . ASP A 1 205 ? 0.395 -12.831 -6.661 1.00 95.19 205 ASP A C 1
ATOM 1596 O O . ASP A 1 205 ? -0.385 -12.076 -7.252 1.00 95.19 205 ASP A O 1
ATOM 1600 N N . PRO A 1 206 ? 0.027 -14.080 -6.325 1.00 91.69 206 PRO A N 1
ATOM 1601 C CA . PRO A 1 206 ? -1.375 -14.480 -6.287 1.00 91.69 206 PRO A CA 1
ATOM 1602 C C . PRO A 1 206 ? -2.094 -13.763 -5.132 1.00 91.69 206 PRO A C 1
ATOM 1604 O O . PRO A 1 206 ? -1.508 -13.568 -4.061 1.00 91.69 206 PRO A O 1
ATOM 1607 N N . ILE A 1 207 ? -3.350 -13.375 -5.373 1.00 85.12 207 ILE A N 1
ATOM 1608 C CA . ILE A 1 207 ? -4.271 -12.795 -4.380 1.00 85.12 207 ILE A CA 1
ATOM 1609 C C . ILE A 1 207 ? -5.276 -13.867 -3.981 1.00 85.12 207 ILE A C 1
ATOM 1611 O O . ILE A 1 207 ? -5.772 -14.547 -4.910 1.00 85.12 207 ILE A O 1
#

pLDDT: mean 76.84, std 20.75, range [31.25, 97.5]

Radius of gyration: 28.45 Å; chains: 1; bounding box: 122×33×50 Å

Foldseek 3Di:
DDDDDDDDDDPDDPDPVVVVVVVVVCCVVVVVVVPPPPLQFADAKEFEAEQDPQKKKAWPWKAFPVRHTDPGQGIWHHDPCLPPDHTIDDDDDDGDDWGQKMKIKIWIFGPPDDDCVVDPDPVRVVVVVVCRVVPTDIDIDIGGDPVFDDPVLRVVRRVQVVPDDPPDDGQWHKYWGFYHYPVGTWIKIWTHGVDVPDDIDITGDDD

Secondary structure (DSSP, 8-state):
--------------SHHHHHHHHHHHHHHHHHTS---------EEEEEEE--TTEEEEEEEEE-TT-PBPPP--EEEB-S-TTT-SEEEP---SS----SEEEEEEEEEESSPPPGGGSSSHHHHHHHHHHHHHHSPPEEEEEE-GGGS-HHHHHHHHHHHHHSPTTS--SEEEEEEEEEETTEEEEEEEEEESSTT----EEES--

Sequence (207 aa):
MDASHIKSSTRDRAPFKLGVILALALLILGGFRLWQDEPSTGGAVLNFTSTVPDKRIEISSARDQAGLPFAHAGSFHHSDNPMNGGATMGSAPGTFGMPTWVEFTWQELPYPAQPRESFATEEAWVAYVDERYRAAPLKTERVKVAEKVPAWALEEVAKSRAATPPNELPDKMLWLHFIWTTDGIKVRWKIHNSERGGNSPEGGDPI